Protein AF-X1ANN6-F1 (afdb_monomer)

Sequence (268 aa):
NFKVSYTSHHGEAIELAQKAADKGIELIVSIGGDGTVNEIVNGIMKSKNDPSLGIIPLGWANDFIKTVNIPFDITQACQILVQGKIKKIDIGVINSQIYFANICGVGFDAEVAQLANQIKSKHPNLRILSAFIYVFATVKKLLSPFSYHNVKIKFDGQEIHSKILFIAISNGKIYGGRFKITPEAILDDGLLEICLVEEMGRFKYLSIIPKVFKGTHASIKGINFYRAKEVVIQSSEPVLAQVSGEVIEGQKNYIITLLPKSLKLIVP

Mean predicted aligned error: 3.61 Å

Nearest PDB structures (foldseek):
  2qvl-assembly1_A  TM=8.953E-01  e=2.139E-25  unclassified
  4wrr-assembly1_D  TM=8.734E-01  e=1.650E-25  Bacillus anthracis str. Sterne
  4wer-assembly1_A-2  TM=8.769E-01  e=2.961E-25  Enterococcus faecalis V583
  2qv7-assembly1_A  TM=8.672E-01  e=7.631E-24  unclassified
  3t5p-assembly3_I  TM=8.488E-01  e=9.274E-24  Bacillus anthracis str. Sterne

InterPro domains:
  IPR000756 Diacylglycerol kinase, accessory domain [SM00045] (99-247)
  IPR001206 Diacylglycerol kinase, catalytic domain [PF00781] (2-93)
  IPR001206 Diacylglycerol kinase, catalytic domain [PS50146] (1-98)
  IPR005218 Diacylglycerol/lipid kinase [TIGR00147] (3-268)
  IPR016064 NAD kinase/diacylglycerol kinase-like domain superfamily [SSF111331] (3-268)
  IPR017438 Inorganic polyphosphate/ATP-NAD kinase, N-terminal [G3DSA:3.40.50.10330] (1-95)
  IPR045540 YegS/DAGK, C-terminal domain [PF19279] (105-266)
  IPR050187 Lipid Phosphate Formation and Regulation [PTHR12358] (1-250)

Organism: NCBI:txid412755

Radius of gyration: 18.0 Å; Cα contacts (8 Å, |Δi|>4): 609; chains: 1; bounding box: 50×41×50 Å

pLDDT: mean 94.19, std 5.03, range [71.81, 98.62]

Structure (mmCIF, N/CA/C/O backbone):
data_AF-X1ANN6-F1
#
_entry.id   AF-X1ANN6-F1
#
loop_
_atom_site.group_PDB
_atom_site.id
_atom_site.type_symbol
_atom_site.label_atom_id
_atom_site.label_alt_id
_atom_site.label_comp_id
_atom_site.label_asym_id
_atom_site.label_entity_id
_atom_site.label_seq_id
_atom_site.pdbx_PDB_ins_code
_atom_site.Cartn_x
_atom_site.Cartn_y
_atom_site.Cartn_z
_atom_site.occupancy
_atom_site.B_iso_or_equiv
_atom_site.auth_seq_id
_atom_site.auth_comp_id
_atom_site.auth_asym_id
_atom_site.auth_atom_id
_atom_site.pdbx_PDB_model_num
ATOM 1 N N . ASN A 1 1 ? -24.755 7.189 20.439 1.00 74.62 1 ASN A N 1
ATOM 2 C CA . ASN A 1 1 ? -23.955 8.433 20.462 1.00 74.62 1 ASN A CA 1
ATOM 3 C C . ASN A 1 1 ? -22.686 8.223 19.665 1.00 74.62 1 ASN A C 1
ATOM 5 O O . ASN A 1 1 ? -21.960 7.292 19.978 1.00 74.62 1 ASN A O 1
ATOM 9 N N . PHE A 1 2 ? -22.434 9.037 18.642 1.00 88.00 2 PHE A N 1
ATOM 10 C CA . PHE A 1 2 ? -21.166 9.038 17.907 1.00 88.00 2 PHE A CA 1
ATOM 11 C C . PHE A 1 2 ? -20.416 10.343 18.183 1.00 88.00 2 PHE A C 1
ATOM 13 O O . PHE A 1 2 ? -21.032 11.368 18.479 1.00 88.00 2 PHE A O 1
ATOM 20 N N . LYS A 1 3 ? -19.085 10.300 18.101 1.00 93.81 3 LYS A N 1
ATOM 21 C CA . LYS A 1 3 ? -18.227 11.483 18.181 1.00 93.81 3 LYS A CA 1
ATOM 22 C C . LYS A 1 3 ? -17.644 11.755 16.802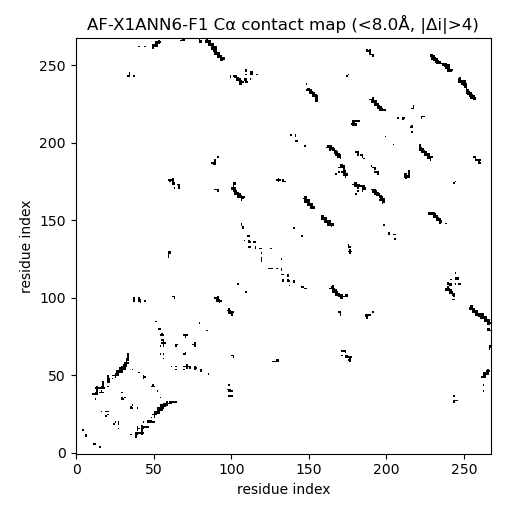 1.00 93.81 3 LYS A C 1
ATOM 24 O O . LYS A 1 3 ? -17.106 10.849 16.178 1.00 93.81 3 LYS A O 1
ATOM 29 N N . VAL A 1 4 ? -17.729 13.003 16.356 1.00 95.75 4 VAL A N 1
ATOM 30 C CA . VAL A 1 4 ? -17.134 13.450 15.091 1.00 95.75 4 VAL A CA 1
ATOM 31 C C . VAL A 1 4 ? -15.808 14.146 15.380 1.00 95.75 4 VAL A C 1
ATOM 33 O O . VAL A 1 4 ? -15.662 14.839 16.389 1.00 95.75 4 VAL A O 1
ATOM 36 N N . SER A 1 5 ? -14.813 13.935 14.526 1.00 96.56 5 SER A N 1
ATOM 37 C CA . SER A 1 5 ? -13.537 14.654 14.548 1.00 96.56 5 SER A CA 1
ATOM 38 C C . SER A 1 5 ? -13.182 15.040 13.118 1.00 96.56 5 SER A C 1
ATOM 40 O O . SER A 1 5 ? -13.364 14.240 12.205 1.00 96.56 5 SER A O 1
ATOM 42 N N . TYR A 1 6 ? -12.730 16.276 12.933 1.00 96.62 6 TYR A N 1
ATOM 43 C CA . TYR A 1 6 ? -12.353 16.823 11.634 1.00 96.62 6 TYR A CA 1
ATOM 44 C C . TYR A 1 6 ? -10.836 16.930 11.562 1.00 96.62 6 TYR A C 1
ATOM 46 O O . TYR A 1 6 ? -10.205 17.312 12.543 1.00 96.62 6 TYR A O 1
ATOM 54 N N . THR A 1 7 ? -10.273 16.611 10.402 1.00 96.62 7 THR A N 1
ATOM 55 C CA . THR A 1 7 ? -8.845 16.768 10.117 1.00 96.62 7 THR A CA 1
ATOM 56 C C . THR A 1 7 ? -8.603 18.082 9.384 1.00 96.62 7 THR A C 1
ATOM 58 O O . THR A 1 7 ? -9.326 18.425 8.448 1.00 96.62 7 THR A O 1
ATOM 61 N N . SER A 1 8 ? -7.557 18.789 9.775 1.00 93.75 8 SER A N 1
ATOM 62 C CA . SER A 1 8 ? -7.106 20.079 9.255 1.00 93.75 8 SER A CA 1
ATOM 63 C C . SER A 1 8 ? -5.815 19.972 8.441 1.00 93.75 8 SER A C 1
ATOM 65 O O . SER A 1 8 ? -5.554 20.817 7.584 1.00 93.75 8 SER A O 1
ATOM 67 N N . HIS A 1 9 ? -5.019 18.926 8.674 1.00 91.94 9 HIS A N 1
ATOM 68 C CA . HIS A 1 9 ? -3.749 18.693 7.997 1.00 91.94 9 HIS A CA 1
ATOM 69 C C . HIS A 1 9 ? -3.455 17.196 7.849 1.00 91.94 9 HIS A C 1
ATOM 71 O O . HIS A 1 9 ? -4.097 16.346 8.464 1.00 91.94 9 HIS A O 1
ATOM 77 N N . HIS A 1 10 ? -2.488 16.887 6.987 1.00 90.94 10 HIS A N 1
ATOM 78 C CA . HIS A 1 10 ? -2.000 15.529 6.769 1.00 90.94 10 HIS A CA 1
ATOM 79 C C . HIS A 1 10 ? -1.350 14.969 8.044 1.00 90.94 10 HIS A C 1
ATOM 81 O O . HIS A 1 10 ? -0.598 15.678 8.713 1.00 90.94 10 HIS A O 1
ATOM 87 N N . GLY A 1 11 ? -1.646 13.709 8.363 1.00 94.31 11 GLY A N 1
ATOM 88 C CA . GLY A 1 11 ? -1.166 12.998 9.549 1.00 94.31 11 GLY A CA 1
ATOM 89 C C . GLY A 1 11 ? -2.074 13.125 10.777 1.00 94.31 11 GLY A C 1
ATOM 90 O O . GLY A 1 11 ? -1.970 12.310 11.694 1.00 94.31 11 GLY A O 1
ATOM 91 N N . GLU A 1 12 ? -3.006 14.083 10.804 1.00 97.44 12 GLU A N 1
ATOM 92 C CA . GLU A 1 12 ? -3.879 14.293 11.965 1.00 97.44 12 GLU A CA 1
ATOM 93 C C . GLU A 1 12 ? -4.820 13.104 12.218 1.00 97.44 12 GLU A C 1
ATOM 95 O O . GLU A 1 12 ? -5.127 12.790 13.373 1.00 97.44 12 GLU A O 1
ATOM 100 N N . ALA A 1 13 ? -5.253 12.386 11.170 1.00 97.88 13 ALA A N 1
ATOM 101 C CA . ALA A 1 13 ? -6.137 11.238 11.361 1.00 97.88 13 ALA A CA 1
ATOM 102 C C . ALA A 1 13 ? -5.420 10.067 12.054 1.00 97.88 13 ALA A C 1
ATOM 104 O O . ALA A 1 13 ? -6.076 9.307 12.768 1.00 97.88 13 ALA A O 1
ATOM 105 N N . ILE A 1 14 ? -4.088 9.961 11.921 1.00 98.00 14 ILE A N 1
ATOM 106 C CA . ILE A 1 14 ? -3.265 8.984 12.655 1.00 98.00 14 ILE A CA 1
ATOM 107 C C . ILE A 1 14 ? -3.417 9.224 14.157 1.00 98.00 14 ILE A C 1
ATOM 109 O O . ILE A 1 14 ? -3.756 8.310 14.910 1.00 98.00 14 ILE A O 1
ATOM 113 N N . GLU A 1 15 ? -3.202 10.465 14.595 1.00 98.12 15 GLU A N 1
ATOM 114 C CA . GLU A 1 15 ? -3.274 10.815 16.012 1.00 98.12 15 GLU A CA 1
ATOM 115 C C . GLU A 1 15 ? -4.679 10.642 16.580 1.00 98.12 15 GLU A C 1
ATOM 117 O O . GLU A 1 15 ? -4.847 10.136 17.690 1.00 98.12 15 GLU A O 1
ATOM 122 N N . LEU A 1 16 ? -5.695 11.086 15.836 1.00 98.25 16 LEU A N 1
ATOM 123 C CA . LEU A 1 16 ? -7.088 10.990 16.262 1.00 98.25 16 LEU A CA 1
ATOM 124 C C . LEU A 1 16 ? -7.531 9.530 16.387 1.00 98.25 16 LEU A C 1
ATOM 126 O O . LEU A 1 16 ? -8.167 9.177 17.382 1.00 98.25 16 LEU A O 1
ATOM 130 N N . ALA A 1 17 ? -7.165 8.684 15.420 1.00 98.38 17 ALA A N 1
ATOM 131 C CA . ALA A 1 17 ? -7.481 7.262 15.449 1.00 98.38 17 ALA A CA 1
ATOM 132 C C . ALA A 1 17 ? -6.767 6.544 16.598 1.00 98.38 17 ALA A C 1
ATOM 134 O O . ALA A 1 17 ? -7.419 5.811 17.341 1.00 98.38 17 ALA A O 1
ATOM 135 N N . GLN A 1 18 ? -5.475 6.816 16.812 1.00 98.44 18 GLN A N 1
ATOM 136 C CA . GLN A 1 18 ? -4.731 6.253 17.940 1.00 98.44 18 GLN A CA 1
ATOM 137 C C . GLN A 1 18 ? -5.355 6.673 19.280 1.00 98.44 18 GLN A C 1
ATOM 139 O O . GLN A 1 18 ? -5.676 5.826 20.108 1.00 98.44 18 GLN A O 1
ATOM 144 N N . LYS A 1 19 ? -5.629 7.973 19.469 1.00 98.12 19 LYS A N 1
ATOM 145 C CA . LYS A 1 19 ? -6.274 8.501 20.687 1.00 98.12 19 LYS A CA 1
ATOM 146 C C . LYS A 1 19 ? -7.665 7.901 20.916 1.00 98.12 19 LYS A C 1
ATOM 148 O O . LYS A 1 19 ? -8.067 7.737 22.065 1.00 98.12 19 LYS A O 1
ATOM 153 N N . ALA A 1 20 ? -8.432 7.639 19.857 1.00 97.81 20 ALA A N 1
ATOM 154 C CA . ALA A 1 20 ? -9.738 6.994 19.962 1.00 97.81 20 ALA A CA 1
ATOM 155 C C . ALA A 1 20 ? -9.597 5.520 20.370 1.00 97.81 20 ALA A C 1
ATOM 157 O O . ALA A 1 20 ? -10.259 5.088 21.314 1.00 97.81 20 ALA A O 1
ATOM 158 N N . ALA A 1 21 ? -8.695 4.785 19.715 1.00 97.94 21 ALA A N 1
ATOM 159 C CA . ALA A 1 21 ? -8.397 3.392 20.026 1.00 97.94 21 ALA A CA 1
ATOM 160 C C . ALA A 1 21 ? -7.914 3.231 21.477 1.00 97.94 21 ALA A C 1
ATOM 162 O O . ALA A 1 21 ? -8.466 2.427 22.222 1.00 97.94 21 ALA A O 1
ATOM 163 N N . ASP A 1 22 ? -6.975 4.066 21.930 1.00 98.12 22 ASP A N 1
ATOM 164 C CA . ASP A 1 22 ? -6.435 4.040 23.299 1.00 98.12 22 ASP A CA 1
ATOM 165 C C . ASP A 1 22 ? -7.494 4.352 24.371 1.00 98.12 22 ASP A C 1
ATOM 167 O O . ASP A 1 22 ? -7.374 3.918 25.514 1.00 98.12 22 ASP A O 1
ATOM 171 N N . LYS A 1 23 ? -8.569 5.064 24.004 1.00 96.81 23 LYS A N 1
ATOM 172 C CA . LYS A 1 23 ? -9.730 5.329 24.874 1.00 96.81 23 LYS A CA 1
ATOM 173 C C . LYS A 1 23 ? -10.760 4.197 24.895 1.00 96.81 23 LYS A C 1
ATOM 175 O O . LYS A 1 23 ? -11.799 4.354 25.531 1.00 96.81 23 LYS A O 1
ATOM 180 N N . GLY A 1 24 ? -10.500 3.090 24.201 1.00 96.44 24 GLY A N 1
ATOM 181 C CA . GLY A 1 24 ? -11.405 1.943 24.134 1.00 96.44 24 GLY A CA 1
ATOM 182 C C . GLY A 1 24 ? -12.603 2.154 23.207 1.00 96.44 24 GLY A C 1
ATOM 183 O O . GLY A 1 24 ? -13.619 1.488 23.370 1.00 96.44 24 GLY A O 1
ATOM 184 N N . ILE A 1 25 ? -12.522 3.083 22.245 1.00 97.12 25 ILE A N 1
ATOM 185 C CA . ILE A 1 25 ? -13.531 3.164 21.181 1.00 97.12 25 ILE A CA 1
ATOM 186 C C . ILE A 1 25 ? -13.436 1.891 20.340 1.00 97.12 25 ILE A C 1
ATOM 188 O O . ILE A 1 25 ? -12.367 1.586 19.835 1.00 97.12 25 ILE A O 1
ATOM 192 N N . GLU A 1 26 ? -14.545 1.173 20.169 1.00 96.06 26 GLU A N 1
ATOM 193 C CA . GLU A 1 26 ? -14.569 -0.125 19.474 1.00 96.06 26 GLU A CA 1
ATOM 194 C C . GLU A 1 26 ? -14.723 -0.012 17.950 1.00 96.06 26 GLU A C 1
ATOM 196 O O . GLU A 1 26 ? -14.412 -0.957 17.224 1.00 96.06 26 GLU A O 1
ATOM 201 N N . LEU A 1 27 ? -15.202 1.134 17.453 1.00 97.75 27 LEU A N 1
ATOM 202 C CA . LEU A 1 27 ? -15.428 1.403 16.033 1.00 97.75 27 LEU A CA 1
ATOM 203 C C . LEU A 1 27 ? -14.948 2.807 15.665 1.00 97.75 27 LEU A C 1
ATOM 205 O O . LEU A 1 27 ? -15.447 3.807 16.184 1.00 97.75 27 LEU A O 1
ATOM 209 N N . ILE A 1 28 ? -14.022 2.876 14.713 1.00 98.50 28 ILE A N 1
ATOM 210 C CA . ILE A 1 28 ? -13.552 4.118 14.100 1.00 98.50 28 ILE A CA 1
ATOM 211 C C . ILE A 1 28 ? -14.034 4.131 12.651 1.00 98.50 28 ILE A C 1
ATOM 213 O O . ILE A 1 28 ? -13.752 3.209 11.891 1.00 98.50 28 ILE A O 1
ATOM 217 N N . VAL A 1 29 ? -14.769 5.170 12.257 1.00 98.25 29 VAL A N 1
ATOM 218 C CA . VAL A 1 29 ? -15.297 5.308 10.893 1.00 98.25 29 VAL A CA 1
ATOM 219 C C . VAL A 1 29 ? -14.484 6.350 10.133 1.00 98.25 29 VAL A C 1
ATOM 221 O O . VAL A 1 29 ? -14.450 7.519 10.513 1.00 98.25 29 VAL A O 1
ATOM 224 N N . SER A 1 30 ? -13.843 5.925 9.046 1.00 97.62 30 SER A N 1
ATOM 225 C CA . SER A 1 30 ? -13.199 6.810 8.080 1.00 97.62 30 SER A CA 1
ATOM 226 C C . SER A 1 30 ? -14.247 7.447 7.176 1.00 97.62 30 SER A C 1
ATOM 228 O O . SER A 1 30 ? -15.063 6.742 6.588 1.00 97.62 30 SER A O 1
ATOM 230 N N . ILE A 1 31 ? -14.213 8.770 7.041 1.00 96.56 31 ILE A N 1
ATOM 231 C CA . ILE A 1 31 ? -15.030 9.524 6.087 1.00 96.56 31 ILE A CA 1
ATOM 232 C C . ILE A 1 31 ? -14.057 10.268 5.172 1.00 96.56 31 ILE A C 1
ATOM 234 O O . ILE A 1 31 ? -13.552 11.331 5.526 1.00 96.56 31 ILE A O 1
ATOM 238 N N . GLY A 1 32 ? -13.723 9.676 4.025 1.00 93.38 32 GLY A N 1
ATOM 239 C CA . GLY A 1 32 ? -12.629 10.180 3.195 1.00 93.38 32 GLY A CA 1
ATOM 240 C C . GLY A 1 32 ? -12.225 9.249 2.057 1.00 93.38 32 GLY A C 1
ATOM 241 O O . GLY A 1 32 ? -13.007 8.414 1.604 1.00 93.38 32 GLY A O 1
ATOM 242 N N . GLY A 1 33 ? -11.002 9.435 1.559 1.00 91.62 33 GLY A N 1
ATOM 243 C CA . GLY A 1 33 ? -10.390 8.576 0.538 1.00 91.62 33 GLY A CA 1
ATOM 244 C C . GLY A 1 33 ? -9.327 7.639 1.109 1.00 91.62 33 GLY A C 1
ATOM 245 O O . GLY A 1 33 ? -9.159 7.548 2.324 1.00 91.62 33 GLY A O 1
ATOM 246 N N . ASP A 1 34 ? -8.555 6.995 0.226 1.00 89.75 34 ASP A N 1
ATOM 247 C CA . ASP A 1 34 ? -7.510 6.036 0.625 1.00 89.75 34 ASP A CA 1
ATOM 248 C C . ASP A 1 34 ? -6.472 6.625 1.589 1.00 89.75 34 ASP A C 1
ATOM 250 O O . ASP A 1 34 ? -6.042 5.923 2.494 1.00 89.75 34 ASP A O 1
ATOM 254 N N . GLY A 1 35 ? -6.103 7.904 1.442 1.00 91.75 35 GLY A N 1
ATOM 255 C CA . GLY A 1 35 ? -5.173 8.571 2.365 1.00 91.75 35 GLY A CA 1
ATOM 256 C C . GLY A 1 35 ? -5.726 8.640 3.792 1.00 91.75 35 GLY A C 1
ATOM 257 O O . GLY A 1 35 ? -5.083 8.189 4.730 1.00 91.75 35 GLY A O 1
ATOM 258 N N . THR A 1 36 ? -6.977 9.083 3.960 1.00 95.38 36 THR A N 1
ATOM 259 C CA . THR A 1 36 ? -7.646 9.111 5.274 1.00 95.38 36 THR A CA 1
ATOM 260 C C . THR A 1 36 ? -7.778 7.711 5.869 1.00 95.38 36 THR A C 1
ATOM 262 O O . THR A 1 36 ? -7.589 7.521 7.068 1.00 95.38 36 THR A O 1
ATOM 265 N N . VAL A 1 37 ? -8.096 6.713 5.039 1.00 96.19 37 VAL A N 1
ATOM 266 C CA . VAL A 1 37 ? -8.124 5.310 5.467 1.00 96.19 37 VAL A CA 1
ATOM 267 C C . VAL A 1 37 ? -6.737 4.864 5.930 1.00 96.19 37 VAL A C 1
ATOM 269 O O . VAL A 1 37 ? -6.623 4.286 7.006 1.00 96.19 37 VAL A O 1
ATOM 272 N N . ASN A 1 38 ? -5.684 5.156 5.165 1.00 95.88 38 ASN A N 1
ATOM 273 C CA . ASN A 1 38 ? -4.319 4.767 5.501 1.00 95.88 38 ASN A CA 1
ATOM 274 C C . ASN A 1 38 ? -3.823 5.420 6.799 1.00 95.88 38 ASN A C 1
ATOM 276 O O . ASN A 1 38 ? -3.237 4.730 7.636 1.00 95.88 38 ASN A O 1
ATOM 280 N N . GLU A 1 39 ? -4.111 6.705 7.004 1.00 97.62 39 GLU A N 1
ATOM 281 C CA . GLU A 1 39 ? -3.783 7.400 8.247 1.00 97.62 39 GLU A CA 1
ATOM 282 C C . GLU A 1 39 ? -4.495 6.753 9.449 1.00 97.62 39 GLU A C 1
ATOM 284 O O . GLU A 1 39 ? -3.861 6.443 10.459 1.00 97.62 39 GLU A O 1
ATOM 289 N N . ILE A 1 40 ? -5.796 6.463 9.330 1.00 98.31 40 ILE A N 1
ATOM 290 C CA . ILE A 1 40 ? -6.552 5.801 10.404 1.00 98.31 40 ILE A CA 1
ATOM 291 C C . ILE A 1 40 ? -5.998 4.402 10.689 1.00 98.31 40 ILE A C 1
ATOM 293 O O . ILE A 1 40 ? -5.836 4.047 11.855 1.00 98.31 40 ILE A O 1
ATOM 297 N N . VAL A 1 41 ? -5.657 3.625 9.655 1.00 98.06 41 VAL A N 1
ATOM 298 C CA . VAL A 1 41 ? -5.000 2.318 9.819 1.00 98.06 41 VAL A CA 1
ATOM 299 C C . VAL A 1 41 ? -3.704 2.474 10.612 1.00 98.06 41 VAL A C 1
ATOM 301 O O . VAL A 1 41 ? -3.518 1.779 11.604 1.00 98.06 41 VAL A O 1
ATOM 304 N N . ASN A 1 42 ? -2.839 3.423 10.246 1.00 98.12 42 ASN A N 1
ATOM 305 C CA . ASN A 1 42 ? -1.599 3.680 10.981 1.00 98.12 42 ASN A CA 1
ATOM 306 C C . ASN A 1 42 ? -1.850 4.082 12.443 1.00 98.12 42 ASN A C 1
ATOM 308 O O . ASN A 1 42 ? -1.079 3.690 13.317 1.00 98.12 42 ASN A O 1
ATOM 312 N N . GLY A 1 43 ? -2.913 4.839 12.727 1.00 98.19 43 GLY A N 1
ATOM 313 C CA . GLY A 1 43 ? -3.300 5.189 14.095 1.00 98.19 43 GLY A CA 1
ATOM 314 C C . GLY A 1 43 ? -3.787 3.987 14.906 1.00 98.19 43 GLY A C 1
ATOM 315 O O . GLY A 1 43 ? -3.341 3.786 16.034 1.00 98.19 43 GLY A O 1
ATOM 316 N N . ILE A 1 44 ? -4.647 3.150 14.314 1.00 98.44 44 ILE A N 1
ATOM 317 C CA . ILE A 1 44 ? -5.144 1.911 14.933 1.00 98.44 44 ILE A CA 1
ATOM 318 C C . ILE A 1 44 ? -3.983 0.965 15.243 1.00 98.44 44 ILE A C 1
ATOM 320 O O . ILE A 1 44 ? -3.860 0.502 16.372 1.00 98.44 44 ILE A O 1
ATOM 324 N N . MET A 1 45 ? -3.093 0.736 14.275 1.00 97.81 45 MET A N 1
ATOM 325 C CA . MET A 1 45 ? -1.977 -0.204 14.421 1.00 97.81 45 MET A CA 1
ATOM 326 C C . MET A 1 45 ? -0.921 0.236 15.450 1.00 97.81 45 MET A C 1
ATOM 328 O O . MET A 1 45 ? -0.100 -0.578 15.868 1.00 97.81 45 MET A O 1
ATOM 332 N N . LYS A 1 46 ? -0.927 1.507 15.875 1.00 96.75 46 LYS A N 1
ATOM 333 C CA . LYS A 1 46 ? -0.080 2.017 16.968 1.00 96.75 46 LYS A CA 1
ATOM 334 C C . LYS A 1 46 ? -0.696 1.819 18.358 1.00 96.75 46 LYS A C 1
ATOM 336 O O . LYS A 1 46 ? 0.014 1.971 19.352 1.00 96.75 46 LYS A O 1
ATOM 341 N N . SER A 1 47 ? -1.990 1.514 18.443 1.00 96.56 47 SER A N 1
ATOM 342 C CA . SER A 1 47 ? -2.675 1.243 19.708 1.00 96.56 47 SER A CA 1
ATOM 343 C C . SER A 1 47 ? -2.483 -0.212 20.146 1.00 96.56 47 SER A C 1
ATOM 345 O O . SER A 1 47 ? -2.205 -1.099 19.344 1.00 96.56 47 SER A O 1
ATOM 347 N N . LYS A 1 48 ? -2.660 -0.468 21.447 1.00 94.62 48 LYS A N 1
ATOM 348 C CA . LYS A 1 48 ? -2.761 -1.833 21.995 1.00 94.62 48 LYS A CA 1
ATOM 349 C C . LYS A 1 48 ? -4.169 -2.421 21.861 1.00 94.62 48 LYS A C 1
ATOM 351 O O . LYS A 1 48 ? -4.333 -3.623 22.046 1.00 94.62 48 LYS A O 1
ATOM 356 N N . ASN A 1 49 ? -5.162 -1.578 21.583 1.00 96.38 49 ASN A N 1
ATOM 357 C CA . ASN A 1 49 ? -6.543 -1.989 21.357 1.00 96.38 49 ASN A CA 1
ATOM 358 C C . ASN A 1 49 ? -6.779 -2.252 19.866 1.00 96.38 49 ASN A C 1
ATOM 360 O O . ASN A 1 49 ? -6.059 -1.738 19.014 1.00 96.38 49 ASN A O 1
ATOM 364 N N . ASP A 1 50 ? -7.813 -3.029 19.548 1.00 95.44 50 ASP A N 1
ATOM 365 C CA . ASP A 1 50 ? -8.100 -3.499 18.191 1.00 95.44 50 ASP A CA 1
ATOM 366 C C . ASP A 1 50 ? -9.506 -3.079 17.706 1.00 95.44 50 ASP A C 1
ATOM 368 O O . ASP A 1 50 ? -10.363 -3.938 17.438 1.00 95.44 50 ASP A O 1
ATOM 372 N N . PRO A 1 51 ? -9.779 -1.760 17.591 1.00 98.00 51 PRO A N 1
ATOM 373 C CA . PRO A 1 51 ? -11.051 -1.276 17.074 1.00 98.00 51 PRO A CA 1
ATOM 374 C C . PRO A 1 51 ? -11.307 -1.759 15.649 1.00 98.00 51 PRO A C 1
ATOM 376 O O . PRO A 1 51 ? -10.393 -1.961 14.847 1.00 98.00 51 PRO A O 1
ATOM 379 N N . SER A 1 52 ? -12.586 -1.880 15.318 1.00 98.38 52 SER A N 1
ATOM 380 C CA . SER A 1 52 ? -13.019 -2.079 13.943 1.00 98.38 52 SER A CA 1
ATOM 381 C C . SER A 1 52 ? -12.916 -0.778 13.156 1.00 98.38 52 SER A C 1
ATOM 383 O O . SER A 1 52 ? -13.224 0.301 13.662 1.00 98.38 52 SER A O 1
ATOM 385 N N . LEU A 1 53 ? -12.515 -0.891 11.895 1.00 98.62 53 LEU A N 1
ATOM 386 C CA . LEU A 1 53 ? -12.537 0.186 10.921 1.00 98.62 53 LEU A CA 1
ATOM 387 C C . LEU A 1 53 ? -13.820 0.104 10.089 1.00 98.62 53 LEU A C 1
ATOM 389 O O . LEU A 1 53 ? -14.098 -0.915 9.463 1.00 98.62 53 LEU A O 1
ATOM 393 N N . GLY A 1 54 ? -14.579 1.192 10.054 1.00 98.19 54 GLY A N 1
ATOM 394 C CA . GLY A 1 54 ? -15.645 1.431 9.084 1.00 98.19 54 GLY A CA 1
ATOM 395 C C . GLY A 1 54 ? -15.209 2.447 8.029 1.00 98.19 54 GLY A C 1
ATOM 396 O O . GLY A 1 54 ? -14.340 3.274 8.300 1.00 98.19 54 GLY A O 1
ATOM 397 N N . ILE A 1 55 ? -15.797 2.418 6.831 1.00 98.00 55 ILE A N 1
ATOM 398 C CA . ILE A 1 55 ? -15.430 3.342 5.746 1.00 98.00 55 ILE A CA 1
ATOM 399 C C . ILE A 1 55 ? -16.687 3.911 5.084 1.00 98.00 55 ILE A C 1
ATOM 401 O O . ILE A 1 55 ? -17.554 3.166 4.638 1.00 98.00 55 ILE A O 1
ATOM 405 N N . ILE A 1 56 ? -16.735 5.238 4.970 1.00 96.94 56 ILE A N 1
ATOM 406 C CA . ILE A 1 56 ? -17.652 5.997 4.119 1.00 96.94 56 ILE A CA 1
ATOM 407 C C . ILE A 1 56 ? -16.804 6.654 3.017 1.00 96.94 56 ILE A C 1
ATOM 409 O O . ILE A 1 56 ? -16.008 7.557 3.306 1.00 96.94 56 ILE A O 1
ATOM 413 N N . PRO A 1 57 ? -16.924 6.198 1.760 1.00 93.88 57 PRO A N 1
ATOM 414 C CA . PRO A 1 57 ? -16.041 6.630 0.686 1.00 93.88 57 PRO A CA 1
ATOM 415 C C . PRO A 1 57 ? -16.412 8.019 0.160 1.00 93.88 57 PRO A C 1
ATOM 417 O O . PRO A 1 57 ? -17.417 8.186 -0.522 1.00 93.88 57 PRO A O 1
ATOM 420 N N . LEU A 1 58 ? -15.553 9.007 0.415 1.00 90.31 58 LEU A N 1
ATOM 421 C CA . LEU A 1 58 ? -15.637 10.357 -0.169 1.00 90.31 58 LEU A CA 1
ATOM 422 C C . LEU A 1 58 ? -14.417 10.721 -1.032 1.00 90.31 58 LEU A C 1
ATOM 424 O O . LEU A 1 58 ? -14.318 11.836 -1.545 1.00 90.31 58 LEU A O 1
ATOM 428 N N . GLY A 1 59 ? -13.458 9.805 -1.180 1.00 83.81 59 GLY A N 1
ATOM 429 C CA . GLY A 1 59 ? -12.307 10.001 -2.054 1.00 83.81 59 GLY A CA 1
ATOM 430 C C . GLY A 1 59 ? -12.622 9.786 -3.534 1.00 83.81 59 GLY A C 1
ATOM 431 O O . GLY A 1 59 ? -13.705 9.353 -3.918 1.00 83.81 59 GLY A O 1
ATOM 432 N N . TRP A 1 60 ? -11.628 10.064 -4.375 1.00 79.31 60 TRP A N 1
ATOM 433 C CA . TRP A 1 60 ? -11.746 9.979 -5.835 1.00 79.31 60 TRP A CA 1
ATOM 434 C C . TRP A 1 60 ? -11.148 8.687 -6.415 1.00 79.31 60 TRP A C 1
ATOM 436 O O . TRP A 1 60 ? -11.722 8.094 -7.326 1.00 79.31 60 TRP A O 1
ATOM 446 N N . ALA A 1 61 ? -9.989 8.246 -5.907 1.00 79.94 61 ALA A N 1
ATOM 447 C CA . ALA A 1 61 ? -9.326 7.024 -6.374 1.00 79.94 61 ALA A CA 1
ATOM 448 C C . ALA A 1 61 ? -9.957 5.787 -5.724 1.00 79.94 61 ALA A C 1
ATOM 450 O O . ALA A 1 61 ? -10.496 4.948 -6.443 1.00 79.94 61 ALA A O 1
ATOM 451 N N . ASN A 1 62 ? -9.995 5.737 -4.390 1.00 86.12 62 ASN A N 1
ATOM 452 C CA . ASN A 1 62 ? -10.676 4.717 -3.588 1.00 86.12 62 ASN A CA 1
ATOM 453 C C . ASN A 1 62 ? -10.222 3.287 -3.928 1.00 86.12 62 ASN A C 1
ATOM 455 O O . ASN A 1 62 ? -11.036 2.379 -4.086 1.00 86.12 62 ASN A O 1
ATOM 459 N N . ASP A 1 63 ? -8.919 3.102 -4.093 1.00 89.25 63 ASP A N 1
ATOM 460 C CA . ASP A 1 63 ? -8.287 1.855 -4.516 1.00 89.25 63 ASP A CA 1
ATOM 461 C C . ASP A 1 63 ? -8.459 0.724 -3.495 1.00 89.25 63 ASP A C 1
ATOM 463 O O . ASP A 1 63 ? -8.845 -0.396 -3.853 1.00 89.25 63 ASP A O 1
ATOM 467 N N . PHE A 1 64 ? -8.247 1.020 -2.210 1.00 92.19 64 PHE A N 1
ATOM 468 C CA . PHE A 1 64 ? -8.471 0.045 -1.146 1.00 92.19 64 PHE A CA 1
ATOM 469 C C . PHE A 1 64 ? -9.963 -0.262 -0.999 1.00 92.19 64 PHE A C 1
ATOM 471 O O . PHE A 1 64 ? -10.362 -1.419 -0.921 1.00 92.19 64 PHE A O 1
ATOM 478 N N . ILE A 1 65 ? -10.797 0.776 -1.063 1.00 91.88 65 ILE A N 1
ATOM 479 C CA . ILE A 1 65 ? -12.262 0.696 -0.952 1.00 91.88 65 ILE A CA 1
ATOM 480 C C . ILE A 1 65 ? -12.850 -0.199 -2.055 1.00 91.88 65 ILE A C 1
ATOM 482 O O . ILE A 1 65 ? -13.694 -1.050 -1.778 1.00 91.88 65 ILE A O 1
ATOM 486 N N . LYS A 1 66 ? -12.349 -0.073 -3.294 1.00 90.62 66 LYS A N 1
ATOM 487 C CA . LYS A 1 66 ? -12.680 -0.982 -4.405 1.00 90.62 66 LYS A CA 1
ATOM 488 C C . LYS A 1 66 ? -12.259 -2.415 -4.109 1.00 90.62 66 LYS A C 1
ATOM 490 O O . LYS A 1 66 ? -13.001 -3.335 -4.424 1.00 90.62 66 LYS A O 1
ATOM 495 N N . THR A 1 67 ? -11.082 -2.604 -3.514 1.00 90.38 67 THR A N 1
ATOM 496 C CA . THR A 1 67 ? -10.566 -3.936 -3.163 1.00 90.38 67 THR A CA 1
ATOM 497 C C . THR A 1 67 ? -11.455 -4.629 -2.123 1.00 90.38 67 THR A C 1
ATOM 499 O O . THR A 1 67 ? -11.680 -5.833 -2.224 1.00 90.38 67 THR A O 1
ATOM 502 N N . VAL A 1 68 ? -12.015 -3.877 -1.170 1.00 92.62 68 VAL A N 1
ATOM 503 C CA . VAL A 1 68 ? -12.916 -4.402 -0.124 1.00 92.62 68 VAL A CA 1
ATOM 504 C C . VAL A 1 68 ? -14.405 -4.360 -0.504 1.00 92.62 68 VAL A C 1
ATOM 506 O O . VAL A 1 68 ? -15.254 -4.701 0.314 1.00 92.62 68 VAL A O 1
ATOM 509 N N . ASN A 1 69 ? -14.728 -3.985 -1.748 1.00 92.38 69 ASN A N 1
ATOM 510 C CA . ASN A 1 69 ? -16.084 -3.923 -2.314 1.00 92.38 69 ASN A CA 1
ATOM 511 C C . ASN A 1 69 ? -17.072 -3.015 -1.559 1.00 92.38 69 ASN A C 1
ATOM 513 O O . ASN A 1 69 ? -18.276 -3.264 -1.576 1.00 92.38 69 ASN A O 1
ATOM 517 N N . ILE A 1 70 ? -16.592 -1.947 -0.920 1.00 94.56 70 ILE A N 1
ATOM 518 C CA . ILE A 1 70 ? -17.486 -0.970 -0.286 1.00 94.56 70 ILE A CA 1
ATOM 519 C C . ILE A 1 70 ? -18.095 -0.066 -1.379 1.00 94.56 70 ILE A C 1
ATOM 521 O O . ILE A 1 70 ? -17.351 0.490 -2.195 1.00 94.56 70 ILE A O 1
ATOM 525 N N . PRO A 1 71 ? -19.432 0.083 -1.433 1.00 93.56 71 PRO A N 1
ATOM 526 C CA . PRO A 1 71 ? -20.119 0.884 -2.440 1.00 93.56 71 PRO A CA 1
ATOM 527 C C . PRO A 1 71 ? -19.837 2.377 -2.256 1.00 93.56 71 PRO A C 1
ATOM 529 O O . PRO A 1 71 ? -19.726 2.865 -1.136 1.00 93.56 71 PRO A O 1
ATOM 532 N N . PHE A 1 72 ? -19.778 3.118 -3.366 1.00 91.31 72 PHE A N 1
ATOM 533 C CA . PHE A 1 72 ? -19.567 4.574 -3.349 1.00 91.31 72 PHE A CA 1
ATOM 534 C C . PHE A 1 72 ? -20.788 5.373 -2.894 1.00 91.31 72 PHE A C 1
ATOM 536 O O . PHE A 1 72 ? -20.655 6.540 -2.533 1.00 91.31 72 PHE A O 1
ATOM 543 N N . ASP A 1 73 ? -21.973 4.767 -2.934 1.00 94.69 73 ASP A N 1
ATOM 544 C CA . ASP A 1 73 ? -23.175 5.397 -2.412 1.00 94.69 73 ASP A CA 1
ATOM 545 C C . ASP A 1 73 ? -23.096 5.480 -0.883 1.00 94.69 73 ASP A C 1
ATOM 547 O O . ASP A 1 73 ? -22.965 4.468 -0.192 1.00 94.69 73 ASP A O 1
ATOM 551 N N . ILE A 1 74 ? -23.180 6.704 -0.359 1.00 94.88 74 ILE A N 1
ATOM 552 C CA . ILE A 1 74 ? -23.031 6.986 1.073 1.00 94.88 74 ILE A CA 1
ATOM 553 C C . ILE A 1 74 ? -24.097 6.245 1.885 1.00 94.88 74 ILE A C 1
ATOM 555 O O . ILE A 1 74 ? -23.801 5.737 2.964 1.00 94.88 74 ILE A O 1
ATOM 559 N N . THR A 1 75 ? -25.325 6.149 1.371 1.00 96.56 75 THR A N 1
ATOM 560 C CA . THR A 1 75 ? -26.420 5.471 2.074 1.00 96.56 75 THR A CA 1
ATOM 561 C C . THR A 1 75 ? -26.131 3.979 2.198 1.00 96.56 75 THR A C 1
ATOM 563 O O . THR A 1 75 ? -26.262 3.422 3.287 1.00 96.56 75 THR A O 1
ATOM 566 N N . GLN A 1 76 ? -25.667 3.342 1.122 1.00 97.00 76 GLN A N 1
ATOM 567 C CA . GLN A 1 76 ? -25.263 1.934 1.139 1.00 97.00 76 GLN A CA 1
ATOM 568 C C . GLN A 1 76 ? -24.044 1.692 2.042 1.00 97.00 76 GLN A C 1
ATOM 570 O O . GLN A 1 76 ? -24.027 0.722 2.799 1.00 97.00 76 GLN A O 1
ATOM 575 N N . ALA A 1 77 ? -23.051 2.588 2.035 1.00 96.38 77 ALA A N 1
ATOM 576 C CA . ALA A 1 77 ? -21.912 2.504 2.952 1.00 96.38 77 ALA A CA 1
ATOM 577 C C . ALA A 1 77 ? -22.361 2.590 4.424 1.00 96.38 77 ALA A C 1
ATOM 579 O O . ALA A 1 77 ? -21.936 1.789 5.255 1.00 96.38 77 ALA A O 1
ATOM 580 N N . CYS A 1 78 ? -23.292 3.493 4.747 1.00 96.38 78 CYS A N 1
ATOM 581 C CA . CYS A 1 78 ? -23.899 3.575 6.078 1.00 96.38 78 CYS A CA 1
ATOM 582 C C . CYS A 1 78 ? -24.683 2.306 6.449 1.00 96.38 78 CYS A C 1
ATOM 584 O O . CYS A 1 78 ? -24.616 1.865 7.595 1.00 96.38 78 CYS A O 1
ATOM 586 N N . GLN A 1 79 ? -25.395 1.686 5.503 1.00 97.06 79 GLN A N 1
ATOM 587 C CA . GLN A 1 79 ? -26.099 0.421 5.748 1.00 97.06 79 GLN A CA 1
ATOM 588 C C . GLN A 1 79 ? -25.133 -0.710 6.119 1.00 97.06 79 GLN A C 1
ATOM 590 O O . GLN A 1 79 ? -25.417 -1.461 7.048 1.00 97.06 79 GLN A O 1
ATOM 595 N N . ILE A 1 80 ? -23.971 -0.791 5.465 1.00 96.88 80 ILE A N 1
ATOM 596 C CA . ILE A 1 80 ? -22.913 -1.755 5.808 1.00 96.88 80 ILE A CA 1
ATOM 597 C C . ILE A 1 80 ? -22.406 -1.534 7.240 1.00 96.88 80 ILE A C 1
ATOM 599 O O . ILE A 1 80 ? -22.249 -2.492 7.997 1.00 96.88 80 ILE A O 1
ATOM 603 N N . LEU A 1 81 ? -22.217 -0.275 7.652 1.00 96.69 81 LEU A N 1
ATOM 604 C CA . LEU A 1 81 ? -21.830 0.054 9.031 1.00 96.69 81 LEU A CA 1
ATOM 605 C C . LEU A 1 81 ? -22.868 -0.413 10.057 1.00 96.69 81 LEU A C 1
ATOM 607 O O . LEU A 1 81 ? -22.491 -0.930 11.105 1.00 96.69 81 LEU A O 1
ATOM 611 N N . VAL A 1 82 ? -24.159 -0.263 9.748 1.00 95.94 82 VAL A N 1
ATOM 612 C CA . VAL A 1 82 ? -25.257 -0.721 10.615 1.00 95.94 82 VAL A CA 1
ATOM 613 C C . VAL A 1 82 ? -25.335 -2.247 10.670 1.00 95.94 82 VAL A C 1
ATOM 615 O O . VAL A 1 82 ? -25.599 -2.801 11.734 1.00 95.94 82 VAL A O 1
ATOM 618 N N . GLN A 1 83 ? -25.089 -2.934 9.551 1.00 96.19 83 GLN A N 1
ATOM 619 C CA . GLN A 1 83 ? -25.037 -4.400 9.512 1.00 96.19 83 GLN A CA 1
ATOM 620 C C . GLN A 1 83 ? -23.878 -4.955 10.350 1.00 96.19 83 GLN A C 1
ATOM 622 O O . GLN A 1 83 ? -24.001 -6.035 10.923 1.00 96.19 83 GLN A O 1
ATOM 627 N N . GLY A 1 84 ? -22.760 -4.224 10.433 1.00 95.25 84 GLY A N 1
ATOM 628 C CA . GLY A 1 84 ? -21.685 -4.499 11.387 1.00 95.25 84 GLY A CA 1
ATOM 629 C C . GLY A 1 84 ? -20.922 -5.801 11.132 1.00 95.25 84 GLY A C 1
ATOM 630 O O . GLY A 1 84 ? -20.291 -6.335 12.044 1.00 95.25 84 GLY A O 1
ATOM 631 N N . LYS A 1 85 ? -20.964 -6.339 9.909 1.00 97.62 85 LYS A N 1
ATOM 632 C CA . LYS A 1 85 ? -20.233 -7.557 9.552 1.00 97.62 85 LYS A CA 1
ATOM 633 C C . LYS A 1 85 ? -18.734 -7.275 9.521 1.00 97.62 85 LYS A C 1
ATOM 635 O O . LYS A 1 85 ? -18.253 -6.489 8.710 1.00 97.62 85 LYS A O 1
ATOM 640 N N . ILE A 1 86 ? -17.992 -7.947 10.395 1.00 97.75 86 ILE A N 1
ATOM 641 C CA . ILE A 1 86 ? -16.548 -7.757 10.545 1.00 97.75 86 ILE A CA 1
ATOM 642 C C . ILE A 1 86 ? -15.790 -8.868 9.821 1.00 97.75 86 ILE A C 1
ATOM 644 O O . ILE A 1 86 ? -16.036 -10.056 10.037 1.00 97.75 86 ILE A O 1
ATOM 648 N N . LYS A 1 87 ? -14.796 -8.474 9.024 1.00 97.31 87 LYS A N 1
ATOM 649 C CA . LYS A 1 87 ? -13.745 -9.348 8.501 1.00 97.31 87 LYS A CA 1
ATOM 650 C C . LYS A 1 87 ? -12.396 -8.885 9.047 1.00 97.31 87 LYS A C 1
ATOM 652 O O . LYS A 1 87 ? -12.129 -7.690 9.104 1.00 97.31 87 LYS A O 1
ATOM 657 N N . LYS A 1 88 ? -11.536 -9.823 9.445 1.00 97.88 88 LYS A N 1
ATOM 658 C CA . LYS A 1 88 ? -10.138 -9.504 9.756 1.00 97.88 88 LYS A CA 1
ATOM 659 C C . LYS A 1 88 ? -9.314 -9.556 8.477 1.00 97.88 88 LYS A C 1
ATOM 661 O O . LYS A 1 88 ? -9.418 -10.538 7.746 1.00 97.88 88 LYS A O 1
ATOM 666 N N . ILE A 1 89 ? -8.520 -8.523 8.237 1.00 97.75 89 ILE A N 1
ATOM 667 C CA . ILE A 1 89 ? -7.600 -8.440 7.104 1.00 97.75 89 ILE A CA 1
ATOM 668 C C . ILE A 1 89 ? -6.166 -8.289 7.592 1.00 97.75 89 ILE A C 1
ATOM 670 O O . ILE A 1 89 ? -5.914 -7.850 8.720 1.00 97.75 89 ILE A O 1
ATOM 674 N N . ASP A 1 90 ? -5.244 -8.667 6.727 1.00 98.00 90 ASP A N 1
ATOM 675 C CA . ASP A 1 90 ? -3.819 -8.534 6.943 1.00 98.00 90 ASP A CA 1
ATOM 676 C C . ASP A 1 90 ? -3.372 -7.082 6.715 1.00 98.00 90 ASP A C 1
ATOM 678 O O . ASP A 1 90 ? -3.996 -6.323 5.965 1.00 98.00 90 ASP A O 1
ATOM 682 N N . ILE A 1 91 ? -2.285 -6.679 7.370 1.00 97.81 91 ILE A N 1
ATOM 683 C CA . ILE A 1 91 ? -1.692 -5.347 7.214 1.00 97.81 91 ILE A CA 1
ATOM 684 C C . ILE A 1 91 ? -0.208 -5.489 6.925 1.00 97.81 91 ILE A C 1
ATOM 686 O O . ILE A 1 91 ? 0.523 -6.128 7.677 1.00 97.81 91 ILE A O 1
ATOM 690 N N . GLY A 1 92 ? 0.243 -4.871 5.840 1.00 97.62 92 GLY A N 1
ATOM 691 C CA . GLY A 1 92 ? 1.661 -4.765 5.547 1.00 97.62 92 GLY A CA 1
ATOM 692 C C . GLY A 1 92 ? 2.322 -3.709 6.425 1.00 97.62 92 GLY A C 1
ATOM 693 O O . GLY A 1 92 ? 1.705 -2.698 6.770 1.00 97.62 92 GLY A O 1
ATOM 694 N N . VAL A 1 93 ? 3.585 -3.924 6.775 1.00 97.69 93 VAL A N 1
ATOM 695 C CA . VAL A 1 93 ? 4.389 -2.963 7.527 1.00 97.69 93 VAL A CA 1
ATOM 696 C C . VAL A 1 93 ? 5.768 -2.817 6.902 1.00 97.69 93 VAL A C 1
ATOM 698 O O . VAL A 1 93 ? 6.415 -3.799 6.554 1.00 97.69 93 VAL A O 1
ATOM 701 N N . ILE A 1 94 ? 6.213 -1.573 6.758 1.00 97.94 94 ILE A N 1
ATOM 702 C CA . ILE A 1 94 ? 7.531 -1.207 6.246 1.00 97.94 94 ILE A CA 1
ATOM 703 C C . ILE A 1 94 ? 8.389 -0.773 7.429 1.00 97.94 94 ILE A C 1
ATOM 705 O O . ILE A 1 94 ? 7.993 0.110 8.198 1.00 97.94 94 ILE A O 1
ATOM 709 N N . ASN A 1 95 ? 9.564 -1.387 7.563 1.00 96.81 95 ASN A N 1
ATOM 710 C CA . ASN A 1 95 ? 10.577 -1.089 8.578 1.00 96.81 95 ASN A CA 1
ATOM 711 C C . ASN A 1 95 ? 9.995 -1.004 10.003 1.00 96.81 95 ASN A C 1
ATOM 713 O O . ASN A 1 95 ? 10.442 -0.197 10.815 1.00 96.81 95 ASN A O 1
ATOM 717 N N . SER A 1 96 ? 8.968 -1.815 10.286 1.00 95.38 96 SER A N 1
ATOM 718 C CA . SER A 1 96 ? 8.239 -1.862 11.563 1.00 95.38 96 SER A CA 1
ATOM 719 C C . SER A 1 96 ? 7.603 -0.534 12.008 1.00 95.38 96 SER A C 1
ATOM 721 O O . SER A 1 96 ? 7.335 -0.356 13.195 1.00 95.38 96 SER A O 1
ATOM 723 N N . GLN A 1 97 ? 7.381 0.413 11.090 1.00 94.12 97 GLN A N 1
ATOM 724 C CA . GLN A 1 97 ? 6.937 1.774 11.430 1.00 94.12 97 GLN A CA 1
ATOM 725 C C . GLN A 1 97 ? 5.749 2.268 10.605 1.00 94.12 97 GLN A C 1
ATOM 727 O O . GLN A 1 97 ? 4.892 2.968 11.146 1.00 94.12 97 GLN A O 1
ATOM 732 N N . ILE A 1 98 ? 5.704 1.937 9.312 1.00 96.75 98 ILE A N 1
ATOM 733 C CA . ILE A 1 98 ? 4.696 2.458 8.380 1.00 96.75 98 ILE A CA 1
ATOM 734 C C . ILE A 1 98 ? 3.785 1.318 7.952 1.00 96.75 98 ILE A C 1
ATOM 736 O O . ILE A 1 98 ? 4.245 0.354 7.342 1.00 96.75 98 ILE A O 1
ATOM 740 N N . TYR A 1 99 ? 2.496 1.438 8.249 1.00 97.50 99 TYR A N 1
ATOM 741 C CA . TYR A 1 99 ? 1.494 0.423 7.949 1.00 97.50 99 TYR A CA 1
ATOM 742 C C . TYR A 1 99 ? 0.769 0.713 6.631 1.00 97.50 99 TYR A C 1
ATOM 744 O O . TYR A 1 99 ? 0.502 1.866 6.275 1.00 97.50 99 TYR A O 1
ATOM 752 N N . PHE A 1 100 ? 0.388 -0.340 5.911 1.00 96.50 100 PHE A N 1
ATOM 753 C CA . PHE A 1 100 ? -0.422 -0.232 4.704 1.00 96.50 100 PHE A CA 1
ATOM 754 C C . PHE A 1 100 ? -1.431 -1.373 4.584 1.00 96.50 100 PHE A C 1
ATOM 756 O O . PHE A 1 100 ? -1.109 -2.543 4.763 1.00 96.50 100 PHE A O 1
ATOM 763 N N . ALA A 1 101 ? -2.669 -1.024 4.234 1.00 94.00 101 ALA A N 1
ATOM 764 C CA . ALA A 1 101 ? -3.738 -1.996 4.007 1.00 94.00 101 ALA A CA 1
ATOM 765 C C . ALA A 1 101 ? -3.851 -2.440 2.539 1.00 94.00 101 ALA A C 1
ATOM 767 O O . ALA A 1 101 ? -4.468 -3.460 2.252 1.00 94.00 101 ALA A O 1
ATOM 768 N N . ASN A 1 102 ? -3.284 -1.667 1.604 1.00 94.06 102 ASN A N 1
ATOM 769 C CA . ASN A 1 102 ? -3.428 -1.910 0.171 1.00 94.06 102 ASN A CA 1
ATOM 770 C C . ASN A 1 102 ? -2.087 -2.257 -0.483 1.00 94.06 102 ASN A C 1
ATOM 772 O O . ASN A 1 102 ? -1.775 -3.435 -0.629 1.00 94.06 102 ASN A O 1
ATOM 776 N N . ILE A 1 103 ? -1.289 -1.252 -0.866 1.00 93.75 103 ILE A N 1
ATOM 777 C CA . ILE A 1 103 ? -0.059 -1.442 -1.648 1.00 93.75 103 ILE A CA 1
ATOM 778 C C . ILE A 1 103 ? 1.040 -0.497 -1.154 1.00 93.75 103 ILE A C 1
ATOM 780 O O . ILE A 1 103 ? 0.780 0.680 -0.889 1.00 93.75 103 ILE A O 1
ATOM 784 N N . CYS A 1 104 ? 2.258 -1.030 -1.091 1.00 95.62 104 CYS A N 1
ATOM 785 C CA . CYS A 1 104 ? 3.518 -0.305 -1.036 1.00 95.62 104 CYS A CA 1
ATOM 786 C C . CYS A 1 104 ? 4.247 -0.449 -2.383 1.00 95.62 104 CYS A C 1
ATOM 788 O O . CYS A 1 104 ? 4.410 -1.561 -2.885 1.00 95.62 104 CYS A O 1
ATOM 790 N N . GLY A 1 105 ? 4.723 0.653 -2.957 1.00 96.50 105 GLY A N 1
ATOM 791 C CA . 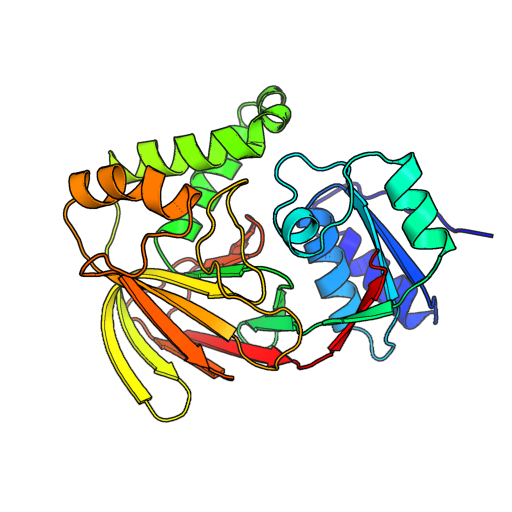GLY A 1 105 ? 5.571 0.647 -4.154 1.00 96.50 105 GLY A CA 1
ATOM 792 C C . GLY A 1 105 ? 6.975 1.156 -3.843 1.00 96.50 105 GLY A C 1
ATOM 793 O O . GLY A 1 105 ? 7.103 2.160 -3.152 1.00 96.50 105 GLY A O 1
ATOM 794 N N . VAL A 1 106 ? 8.019 0.508 -4.366 1.00 97.56 106 VAL A N 1
ATOM 795 C CA . VAL A 1 106 ? 9.422 0.958 -4.261 1.00 97.56 106 VAL A CA 1
ATOM 796 C C . VAL A 1 106 ? 9.995 1.166 -5.665 1.00 97.56 106 VAL A C 1
ATOM 798 O O . VAL A 1 106 ? 9.963 0.248 -6.487 1.00 97.56 106 VAL A O 1
ATOM 801 N N . GLY A 1 107 ? 10.512 2.363 -5.952 1.00 96.38 107 GLY A N 1
ATOM 802 C CA . GLY A 1 107 ? 11.042 2.766 -7.262 1.00 96.38 107 GLY A CA 1
ATOM 803 C C . GLY A 1 107 ? 10.105 3.697 -8.034 1.00 96.38 107 GLY A C 1
ATOM 804 O O . GLY A 1 107 ? 9.474 4.583 -7.458 1.00 96.38 107 GLY A O 1
ATOM 805 N N . PHE A 1 108 ? 9.998 3.490 -9.348 1.00 95.38 108 PHE A N 1
ATOM 806 C CA . PHE A 1 108 ? 9.279 4.365 -10.284 1.00 95.38 108 PHE A CA 1
ATOM 807 C C . PHE A 1 108 ? 7.855 4.762 -9.862 1.00 95.38 108 PHE A C 1
ATOM 809 O O . PHE A 1 108 ? 7.438 5.891 -10.111 1.00 95.38 108 PHE A O 1
ATOM 816 N N . ASP A 1 109 ? 7.098 3.868 -9.222 1.00 92.06 109 ASP A N 1
ATOM 817 C CA . ASP A 1 109 ? 5.753 4.182 -8.721 1.00 92.06 109 ASP A CA 1
ATOM 818 C C . ASP A 1 109 ? 5.767 5.335 -7.697 1.00 92.06 109 ASP A C 1
ATOM 820 O O . ASP A 1 109 ? 4.963 6.264 -7.771 1.00 92.06 109 ASP A O 1
ATOM 824 N N . ALA A 1 110 ? 6.757 5.367 -6.805 1.00 94.75 110 ALA A N 1
ATOM 825 C CA . ALA A 1 110 ? 6.915 6.468 -5.862 1.00 94.75 110 ALA A CA 1
ATOM 826 C C . ALA A 1 110 ? 7.233 7.798 -6.567 1.00 94.75 110 ALA A C 1
ATOM 828 O O . ALA A 1 110 ? 6.715 8.848 -6.181 1.00 94.75 110 ALA A O 1
ATOM 829 N N . GLU A 1 111 ? 8.009 7.763 -7.656 1.00 94.25 111 GLU A N 1
ATOM 830 C CA . GLU A 1 111 ? 8.252 8.945 -8.495 1.00 94.25 111 GLU A CA 1
ATOM 831 C C . GLU A 1 111 ? 6.967 9.425 -9.196 1.00 94.25 111 GLU A C 1
ATOM 833 O O . GLU A 1 111 ? 6.729 10.632 -9.324 1.00 94.25 111 GLU A O 1
ATOM 838 N N . VAL A 1 112 ? 6.103 8.497 -9.623 1.00 93.69 112 VAL A N 1
ATOM 839 C CA . VAL A 1 112 ? 4.776 8.814 -10.176 1.00 93.69 112 VAL A CA 1
ATOM 840 C C . VAL A 1 112 ? 3.880 9.445 -9.113 1.00 93.69 112 VAL A C 1
ATOM 842 O O . VAL A 1 112 ? 3.249 10.467 -9.392 1.00 93.69 112 VAL A O 1
ATOM 845 N N . ALA A 1 113 ? 3.839 8.887 -7.901 1.00 92.69 113 ALA A N 1
ATOM 846 C CA . ALA A 1 113 ? 3.082 9.445 -6.783 1.00 92.69 113 ALA A CA 1
ATOM 847 C C . ALA A 1 113 ? 3.554 10.864 -6.433 1.00 92.69 113 ALA A C 1
ATOM 849 O O . ALA A 1 113 ? 2.732 11.773 -6.288 1.00 92.69 113 ALA A O 1
ATOM 850 N N . GLN A 1 114 ? 4.871 11.088 -6.411 1.00 93.50 114 GLN A N 1
ATOM 851 C CA . GLN A 1 114 ? 5.460 12.408 -6.201 1.00 93.50 114 GLN A CA 1
ATOM 852 C C . GLN A 1 114 ? 4.988 13.412 -7.263 1.00 93.50 114 GLN A C 1
ATOM 854 O O . GLN A 1 114 ? 4.497 14.493 -6.923 1.00 93.50 114 GLN A O 1
ATOM 859 N N . LEU A 1 115 ? 5.065 13.047 -8.546 1.00 93.06 115 LEU A N 1
ATOM 860 C CA . LEU A 1 115 ? 4.605 13.896 -9.647 1.00 93.06 115 LEU A CA 1
ATOM 861 C C . LEU A 1 115 ? 3.091 14.157 -9.581 1.00 93.06 115 LEU A C 1
ATOM 863 O O . LEU A 1 115 ? 2.646 15.292 -9.767 1.00 93.06 115 LEU A O 1
ATOM 867 N N . ALA A 1 116 ? 2.290 13.131 -9.287 1.00 90.94 116 ALA A N 1
ATOM 868 C CA . ALA A 1 116 ? 0.845 13.259 -9.138 1.00 90.94 116 ALA A CA 1
ATOM 869 C C . ALA A 1 116 ? 0.481 14.234 -8.006 1.00 90.94 116 ALA A C 1
ATOM 871 O O . ALA A 1 116 ? -0.393 15.086 -8.179 1.00 90.94 116 ALA A O 1
ATOM 872 N N . ASN A 1 117 ? 1.176 14.165 -6.870 1.00 90.12 117 ASN A N 1
ATOM 873 C CA . ASN A 1 117 ? 0.947 15.059 -5.734 1.00 90.12 117 ASN A CA 1
ATOM 874 C C . ASN A 1 117 ? 1.364 16.502 -6.039 1.00 90.12 117 ASN A C 1
ATOM 876 O O . ASN A 1 117 ? 0.629 17.432 -5.704 1.00 90.12 117 ASN A O 1
ATOM 880 N N . GLN A 1 118 ? 2.469 16.703 -6.762 1.00 91.62 118 GLN A N 1
ATOM 881 C CA . GLN A 1 118 ? 2.861 18.028 -7.253 1.00 91.62 118 GLN A CA 1
ATOM 882 C C . GLN A 1 118 ? 1.791 18.638 -8.172 1.00 91.62 118 GLN A C 1
ATOM 884 O O . GLN A 1 118 ? 1.455 19.814 -8.026 1.00 91.62 118 GLN A O 1
ATOM 889 N N . ILE A 1 119 ? 1.215 17.847 -9.087 1.00 89.75 119 ILE A N 1
ATOM 890 C CA . ILE A 1 119 ? 0.127 18.298 -9.972 1.00 89.75 119 ILE A CA 1
ATOM 891 C C . ILE A 1 119 ? -1.114 18.680 -9.154 1.00 89.75 119 ILE A C 1
ATOM 893 O O . ILE A 1 119 ? -1.658 19.765 -9.349 1.00 89.75 119 ILE A O 1
ATOM 897 N N . LYS A 1 120 ? -1.539 17.828 -8.209 1.00 86.19 120 LYS A N 1
ATOM 898 C CA . LYS A 1 120 ? -2.706 18.086 -7.338 1.00 86.19 120 LYS A CA 1
ATOM 899 C C . LYS A 1 120 ? -2.522 19.315 -6.444 1.00 86.19 120 LYS A C 1
ATOM 901 O O . LYS A 1 120 ? -3.507 19.974 -6.117 1.00 86.19 120 LYS A O 1
ATOM 906 N N . SER A 1 121 ? -1.291 19.591 -6.015 1.00 87.00 121 SER A N 1
ATOM 907 C CA . SER A 1 121 ? -0.960 20.768 -5.208 1.00 87.00 121 SER A CA 1
ATOM 908 C C . SER A 1 121 ? -1.041 22.052 -6.039 1.00 87.00 121 SER A C 1
ATOM 910 O O . SER A 1 121 ? -1.684 23.014 -5.630 1.00 87.00 121 SER A O 1
ATOM 912 N N . LYS A 1 122 ? -0.487 22.036 -7.260 1.00 89.56 122 LYS A N 1
ATOM 913 C CA . LYS A 1 122 ? -0.538 23.180 -8.189 1.00 89.56 122 LYS A CA 1
ATOM 914 C C . LYS A 1 122 ? -1.933 23.445 -8.758 1.00 89.56 122 LYS A C 1
ATOM 916 O O . LYS A 1 122 ? -2.261 24.587 -9.061 1.00 89.56 122 LYS A O 1
ATOM 921 N N . HIS A 1 123 ? -2.749 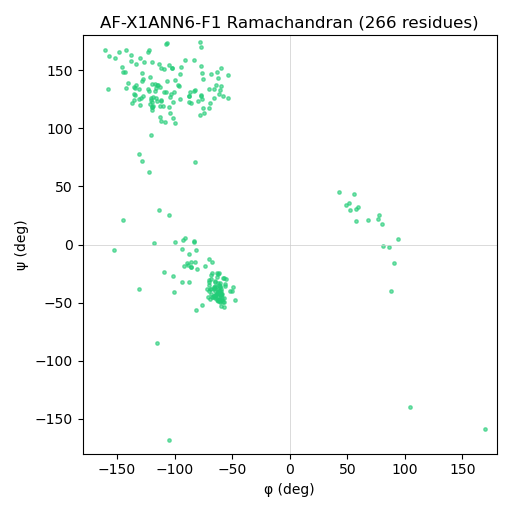22.403 -8.908 1.00 87.31 123 HIS A N 1
ATOM 922 C CA . HIS A 1 123 ? -4.092 22.493 -9.479 1.00 87.31 123 HIS A CA 1
ATOM 923 C C . HIS A 1 123 ? -5.122 21.777 -8.589 1.00 87.31 123 HIS A C 1
ATOM 925 O O . HIS A 1 123 ? -5.561 20.671 -8.920 1.00 87.31 123 HIS A O 1
ATOM 931 N N . PRO A 1 124 ? -5.555 22.398 -7.474 1.00 80.38 124 PRO A N 1
ATOM 932 C CA . PRO A 1 124 ? -6.485 21.782 -6.523 1.00 80.38 124 PRO A CA 1
ATOM 933 C C . PRO A 1 124 ? -7.800 21.315 -7.159 1.00 80.38 124 PRO A C 1
ATOM 935 O O . PRO A 1 124 ? -8.320 20.262 -6.794 1.00 80.38 124 PRO A O 1
ATOM 938 N N . ASN A 1 125 ? -8.290 22.033 -8.173 1.00 83.62 125 ASN A N 1
ATOM 939 C CA . ASN A 1 125 ? -9.517 21.694 -8.903 1.00 83.62 125 ASN A CA 1
ATOM 940 C C . ASN A 1 125 ? -9.426 20.335 -9.624 1.00 83.62 125 ASN A C 1
ATOM 942 O O . ASN A 1 125 ? -10.440 19.678 -9.838 1.00 83.62 125 ASN A O 1
ATOM 946 N N . LEU A 1 126 ? -8.214 19.872 -9.962 1.00 80.44 126 LEU A N 1
ATOM 947 C CA . LEU A 1 126 ? -8.005 18.581 -10.623 1.00 80.44 126 LEU A CA 1
ATOM 948 C C . LEU A 1 126 ? -8.019 17.397 -9.649 1.00 80.44 126 LEU A C 1
ATOM 950 O O . LEU A 1 126 ? -7.989 16.253 -10.099 1.00 80.44 126 LEU A O 1
ATOM 954 N N . ARG A 1 127 ? -8.109 17.621 -8.327 1.00 71.81 127 ARG A N 1
ATOM 955 C CA . ARG A 1 127 ? -8.238 16.529 -7.339 1.00 71.81 127 ARG A CA 1
ATOM 956 C C . ARG A 1 127 ? -9.429 15.617 -7.642 1.00 71.81 127 ARG A C 1
ATOM 958 O O . ARG A 1 127 ? -9.332 14.418 -7.400 1.00 71.81 127 ARG A O 1
ATOM 965 N N . ILE A 1 128 ? -10.474 16.176 -8.254 1.00 72.69 128 ILE A N 1
ATOM 966 C CA . ILE A 1 128 ? -11.663 15.471 -8.750 1.00 72.69 128 ILE A CA 1
ATOM 967 C C . ILE A 1 128 ? -11.323 14.363 -9.766 1.00 72.69 128 ILE A C 1
ATOM 969 O O . ILE A 1 128 ? -12.000 13.346 -9.866 1.00 72.69 128 ILE A O 1
ATOM 973 N N . LEU A 1 129 ? -10.219 14.533 -10.494 1.00 78.75 129 LEU A N 1
ATOM 974 C CA . LEU A 1 129 ? -9.715 13.619 -11.514 1.00 78.75 129 LEU A CA 1
ATOM 975 C C . LEU A 1 129 ? -8.508 12.817 -11.012 1.00 78.75 129 LEU A C 1
ATOM 977 O O . LEU A 1 129 ? -7.677 12.403 -11.818 1.00 78.75 129 LEU A O 1
ATOM 981 N N . SER A 1 130 ? -8.363 12.601 -9.699 1.00 74.44 130 SER A N 1
ATOM 982 C CA . SER A 1 130 ? -7.144 12.008 -9.123 1.00 74.44 130 SER A CA 1
ATOM 983 C C . SER A 1 130 ? -6.724 10.692 -9.787 1.00 74.44 130 SER A C 1
ATOM 985 O O . SER A 1 130 ? -5.538 10.515 -10.056 1.00 74.44 130 SER A O 1
ATOM 987 N N . ALA A 1 131 ? -7.675 9.816 -10.131 1.00 76.50 131 ALA A N 1
ATOM 988 C CA . ALA A 1 131 ? -7.405 8.579 -10.860 1.00 76.50 131 ALA A CA 1
ATOM 989 C C . ALA A 1 131 ? -6.752 8.850 -12.230 1.00 76.50 131 ALA A C 1
ATOM 991 O O . ALA A 1 131 ? -5.764 8.214 -12.583 1.00 76.50 131 ALA A O 1
ATOM 992 N N . PHE A 1 132 ? -7.241 9.841 -12.982 1.00 85.50 132 PHE A N 1
ATOM 993 C CA . PHE A 1 132 ? -6.646 10.241 -14.261 1.00 85.50 132 PHE A CA 1
ATOM 994 C C . PHE A 1 132 ? -5.291 10.932 -14.087 1.00 85.50 132 PHE A C 1
ATOM 996 O O . PHE A 1 132 ? -4.415 10.753 -14.931 1.00 85.50 132 PHE A O 1
ATOM 1003 N N . ILE A 1 133 ? -5.088 11.675 -12.991 1.00 87.62 133 ILE A N 1
ATOM 1004 C CA . ILE A 1 133 ? -3.790 12.291 -12.682 1.00 87.62 133 ILE A CA 1
ATOM 1005 C C . ILE A 1 133 ? -2.712 11.220 -12.527 1.00 87.62 133 ILE A C 1
ATOM 1007 O O . ILE A 1 133 ? -1.623 11.417 -13.056 1.00 87.62 133 ILE A O 1
ATOM 1011 N N . TYR A 1 134 ? -2.991 10.100 -11.851 1.00 88.44 134 TYR A N 1
ATOM 1012 C CA . TYR A 1 134 ? -2.008 9.017 -11.726 1.00 88.44 134 TYR A CA 1
ATOM 1013 C C . TYR A 1 134 ? -1.637 8.440 -13.089 1.00 88.44 134 TYR A C 1
ATOM 1015 O O . TYR A 1 134 ? -0.456 8.368 -13.404 1.00 88.44 134 TYR A O 1
ATOM 1023 N N . VAL A 1 135 ? -2.622 8.134 -13.938 1.00 90.00 135 VAL A N 1
ATOM 1024 C CA . VAL A 1 135 ? -2.367 7.637 -15.303 1.00 90.00 135 VAL A CA 1
ATOM 1025 C C . VAL A 1 135 ? -1.538 8.637 -16.113 1.00 90.00 135 VAL A C 1
ATOM 1027 O O . VAL A 1 135 ? -0.552 8.264 -16.749 1.00 90.00 135 VAL A O 1
ATOM 1030 N N . PHE A 1 136 ? -1.904 9.919 -16.064 1.00 91.69 136 PHE A N 1
ATOM 1031 C CA . PHE A 1 136 ? -1.162 10.981 -16.736 1.00 91.69 136 PHE A CA 1
ATOM 1032 C C . PHE A 1 136 ? 0.268 11.105 -16.198 1.00 91.69 136 PHE A C 1
ATOM 1034 O O . PHE A 1 136 ? 1.207 11.206 -16.985 1.00 91.69 136 PHE A O 1
ATOM 1041 N N . ALA A 1 137 ? 0.452 11.066 -14.877 1.00 92.56 137 ALA A N 1
ATOM 1042 C CA . ALA A 1 137 ? 1.760 11.119 -14.237 1.00 92.56 137 ALA A CA 1
ATOM 1043 C C . ALA A 1 137 ? 2.621 9.911 -14.631 1.00 92.56 137 ALA A C 1
ATOM 1045 O O . ALA A 1 137 ? 3.785 10.106 -14.972 1.00 92.56 137 ALA A O 1
ATOM 1046 N N . THR A 1 138 ? 2.053 8.701 -14.692 1.00 92.69 138 THR A N 1
ATOM 1047 C CA . THR A 1 138 ? 2.732 7.498 -15.197 1.00 92.69 138 THR A CA 1
ATOM 1048 C C . THR A 1 138 ? 3.229 7.709 -16.624 1.00 92.69 138 THR A C 1
ATOM 1050 O O . THR A 1 138 ? 4.418 7.542 -16.890 1.00 92.69 138 THR A O 1
ATOM 1053 N N . VAL A 1 139 ? 2.351 8.125 -17.543 1.00 93.88 139 VAL A N 1
ATOM 1054 C CA . VAL A 1 139 ? 2.717 8.344 -18.953 1.00 93.88 139 VAL A CA 1
ATOM 1055 C C . VAL A 1 139 ? 3.768 9.445 -19.080 1.00 93.88 139 VAL A C 1
ATOM 1057 O O . VAL A 1 139 ? 4.794 9.250 -19.729 1.00 93.88 139 VAL A O 1
ATOM 1060 N N . LYS A 1 140 ? 3.554 10.588 -18.420 1.00 94.31 140 LYS A N 1
ATOM 1061 C CA . LYS A 1 140 ? 4.493 11.713 -18.425 1.00 94.31 140 LYS A CA 1
ATOM 1062 C C . LYS A 1 140 ? 5.861 11.296 -17.894 1.00 94.31 140 LYS A C 1
ATOM 1064 O O . LYS A 1 140 ? 6.873 11.667 -18.482 1.00 94.31 140 LYS A O 1
ATOM 1069 N N . LYS A 1 141 ? 5.896 10.504 -16.820 1.00 94.00 141 LYS A N 1
ATOM 1070 C CA . LYS A 1 141 ? 7.141 10.050 -16.209 1.00 94.00 141 LYS A CA 1
ATOM 1071 C C . LYS A 1 141 ? 7.879 9.043 -17.097 1.00 94.00 141 LYS A C 1
ATOM 1073 O O . LYS A 1 141 ? 9.082 9.199 -17.278 1.00 94.00 141 LYS A O 1
ATOM 1078 N N . LEU A 1 142 ? 7.164 8.115 -17.744 1.00 93.75 142 LEU A N 1
ATOM 1079 C CA . LEU A 1 142 ? 7.723 7.179 -18.737 1.00 93.75 142 LEU A CA 1
ATOM 1080 C C . LEU A 1 142 ? 8.296 7.875 -19.985 1.00 93.75 142 LEU A C 1
ATOM 1082 O O . LEU A 1 142 ? 9.190 7.337 -20.641 1.00 93.75 142 LEU A O 1
ATOM 1086 N N . LEU A 1 143 ? 7.774 9.053 -20.337 1.00 92.44 143 LEU A N 1
ATOM 1087 C CA . LEU A 1 143 ? 8.266 9.875 -21.450 1.00 92.44 143 LEU A CA 1
ATOM 1088 C C . LEU A 1 143 ? 9.401 10.834 -21.048 1.00 92.44 143 LEU A C 1
ATOM 1090 O O . LEU A 1 143 ? 10.018 11.447 -21.917 1.00 92.44 143 LEU A O 1
ATOM 1094 N N . SER A 1 144 ? 9.693 10.947 -19.753 1.00 90.56 144 SER A N 1
ATOM 1095 C CA . SER A 1 144 ? 10.769 11.771 -19.192 1.00 90.56 144 SER A CA 1
ATOM 1096 C C . SER A 1 144 ? 11.937 10.904 -18.697 1.00 90.56 144 SER A C 1
ATOM 1098 O O . SER A 1 144 ? 11.815 9.680 -18.689 1.00 90.56 144 SER A O 1
ATOM 1100 N N . PRO A 1 145 ? 13.073 11.483 -18.273 1.00 85.81 145 PRO A N 1
ATOM 1101 C CA . PRO A 1 145 ? 14.111 10.715 -17.593 1.00 85.81 145 PRO A CA 1
ATOM 1102 C C . PRO A 1 145 ? 13.577 10.022 -16.324 1.00 85.81 145 PRO A C 1
ATOM 1104 O O . PRO A 1 145 ? 12.973 10.653 -15.446 1.00 85.81 145 PRO A O 1
ATOM 1107 N N . PHE A 1 146 ? 13.811 8.715 -16.238 1.00 86.69 146 PHE A N 1
ATOM 1108 C CA . PHE A 1 146 ? 13.526 7.871 -15.080 1.00 86.69 146 PHE A CA 1
ATOM 1109 C C . PHE A 1 146 ? 14.693 6.909 -14.848 1.00 86.69 146 PHE A C 1
ATOM 1111 O O . PHE A 1 146 ? 15.473 6.642 -15.768 1.00 86.69 146 PHE A O 1
ATOM 1118 N N . SER A 1 147 ? 14.809 6.415 -13.620 1.00 87.19 147 SER A N 1
ATOM 1119 C CA . SER A 1 147 ? 15.914 5.558 -13.201 1.00 87.19 147 SER A CA 1
ATOM 1120 C C . SER A 1 147 ? 15.496 4.095 -13.135 1.00 87.19 147 SER A C 1
ATOM 1122 O O . SER A 1 147 ? 14.337 3.765 -12.892 1.00 87.19 147 SER A O 1
ATOM 1124 N N . TYR A 1 148 ? 16.474 3.220 -13.349 1.00 95.81 148 TYR A N 1
ATOM 1125 C CA . TYR A 1 148 ? 16.393 1.824 -12.940 1.00 95.81 148 TYR A CA 1
ATOM 1126 C C . TYR A 1 148 ? 17.200 1.629 -11.672 1.00 95.81 148 TYR A C 1
ATOM 1128 O O . TYR A 1 148 ? 18.210 2.304 -11.462 1.00 95.81 148 TYR A O 1
ATOM 1136 N N . HIS A 1 149 ? 16.794 0.657 -10.869 1.00 96.25 149 HIS A N 1
ATOM 1137 C CA . HIS A 1 149 ? 17.439 0.361 -9.602 1.00 96.25 149 HIS A CA 1
ATOM 1138 C C . HIS A 1 149 ? 17.961 -1.070 -9.618 1.00 96.25 149 HIS A C 1
ATOM 1140 O O . HIS A 1 149 ? 17.199 -2.008 -9.835 1.00 96.25 149 HIS A O 1
ATOM 1146 N N . ASN A 1 150 ? 19.263 -1.240 -9.391 1.00 97.25 150 ASN A N 1
ATOM 1147 C CA . ASN A 1 150 ? 19.821 -2.555 -9.098 1.00 97.25 150 ASN A CA 1
ATOM 1148 C C . ASN A 1 150 ? 19.458 -2.902 -7.657 1.00 97.25 150 ASN A C 1
ATOM 1150 O O . ASN A 1 150 ? 19.857 -2.190 -6.730 1.00 97.25 150 ASN A O 1
ATOM 1154 N N . VAL A 1 151 ? 18.688 -3.970 -7.489 1.00 97.94 151 VAL A N 1
ATOM 1155 C CA . VAL A 1 151 ? 18.193 -4.405 -6.190 1.00 97.94 151 VAL A CA 1
ATOM 1156 C C . VAL A 1 151 ? 18.510 -5.870 -5.950 1.00 97.94 151 VAL A C 1
ATOM 1158 O O . VAL A 1 151 ? 18.430 -6.713 -6.846 1.00 97.94 151 VAL A O 1
ATOM 1161 N N . LYS A 1 152 ? 18.833 -6.166 -4.698 1.00 98.50 152 LYS A N 1
ATOM 1162 C CA . LYS A 1 152 ? 18.854 -7.509 -4.137 1.00 98.50 152 LYS A CA 1
ATOM 1163 C C . LYS A 1 152 ? 17.582 -7.677 -3.320 1.00 98.50 152 LYS A C 1
ATOM 1165 O O . LYS A 1 152 ? 17.328 -6.890 -2.411 1.00 98.50 152 L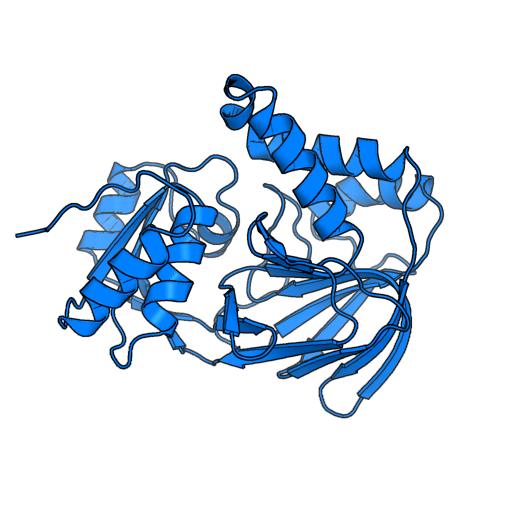YS A O 1
ATOM 1170 N N . ILE A 1 153 ? 16.783 -8.677 -3.661 1.00 98.31 153 ILE A N 1
ATOM 1171 C CA . ILE A 1 153 ? 15.488 -8.928 -3.032 1.00 98.31 153 ILE A CA 1
ATOM 1172 C C . ILE A 1 153 ? 15.544 -10.307 -2.395 1.00 98.31 153 ILE A C 1
ATOM 1174 O O . ILE A 1 153 ? 15.882 -11.284 -3.063 1.00 98.31 153 ILE A O 1
ATOM 1178 N N . LYS A 1 154 ? 15.217 -10.380 -1.108 1.00 98.25 154 LYS A N 1
ATOM 1179 C CA . LYS A 1 154 ? 15.078 -11.633 -0.369 1.00 98.25 154 LYS A CA 1
ATOM 1180 C C . LYS A 1 154 ? 13.637 -11.811 0.064 1.00 98.25 154 LYS A C 1
ATOM 1182 O O . LYS A 1 154 ? 13.032 -10.853 0.536 1.00 98.25 154 LYS A O 1
ATOM 1187 N N . PHE A 1 155 ? 13.110 -13.017 -0.075 1.00 96.44 155 PHE A N 1
ATOM 1188 C CA . PHE A 1 155 ? 11.771 -13.361 0.392 1.00 96.44 155 PHE A CA 1
ATOM 1189 C C . PHE A 1 155 ? 11.664 -14.870 0.592 1.00 96.44 155 PHE A C 1
ATOM 1191 O O . PHE A 1 155 ? 12.129 -15.630 -0.251 1.00 96.44 155 PHE A O 1
ATOM 1198 N N . ASP A 1 156 ? 11.096 -15.305 1.718 1.00 88.38 156 ASP A N 1
ATOM 1199 C CA . ASP A 1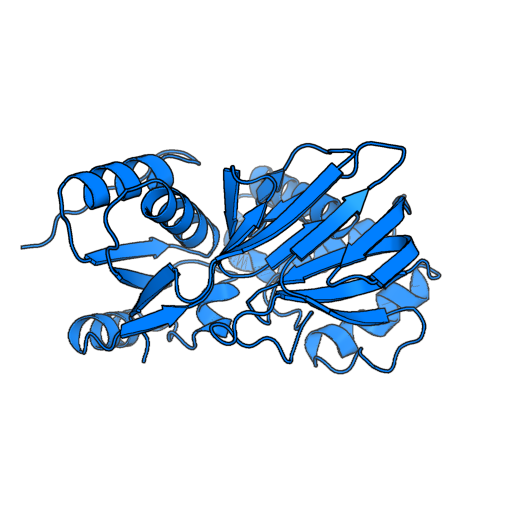 156 ? 10.823 -16.716 2.042 1.00 88.38 156 ASP A CA 1
ATOM 1200 C C . ASP A 1 156 ? 11.970 -17.698 1.686 1.00 88.38 156 ASP A C 1
ATOM 1202 O O . ASP A 1 156 ? 11.765 -18.763 1.106 1.00 88.38 156 ASP A O 1
ATOM 1206 N N . GLY A 1 157 ? 13.213 -17.324 2.017 1.00 89.81 157 GLY A N 1
ATOM 1207 C CA . GLY A 1 157 ? 14.415 -18.140 1.776 1.00 89.81 157 GLY A CA 1
ATOM 1208 C C . GLY A 1 157 ? 14.984 -18.077 0.352 1.00 89.81 157 GLY A C 1
ATOM 1209 O O . GLY A 1 157 ? 16.025 -18.677 0.088 1.00 89.81 157 GLY A O 1
ATOM 1210 N N . GLN A 1 158 ? 14.348 -17.334 -0.553 1.00 94.38 158 GLN A N 1
ATOM 1211 C CA . GLN A 1 158 ? 14.850 -17.045 -1.894 1.00 94.38 158 GLN A CA 1
ATOM 1212 C C . GLN A 1 158 ? 15.604 -15.717 -1.914 1.00 94.38 158 GLN A C 1
ATOM 1214 O O . GLN A 1 158 ? 15.327 -14.801 -1.137 1.00 94.38 158 GLN A O 1
ATOM 1219 N N . GLU A 1 159 ? 16.550 -15.606 -2.840 1.00 97.38 159 GLU A N 1
ATOM 1220 C CA . GLU A 1 159 ? 17.274 -14.375 -3.119 1.00 97.38 159 GLU A CA 1
ATOM 1221 C C . GLU A 1 159 ? 17.369 -14.177 -4.630 1.00 97.38 159 GLU A C 1
ATOM 1223 O O . GLU A 1 159 ? 17.791 -15.078 -5.356 1.00 97.38 159 GLU A O 1
ATOM 1228 N N . ILE A 1 160 ? 17.004 -12.984 -5.095 1.00 97.25 160 ILE A N 1
ATOM 1229 C CA . ILE A 1 160 ? 17.138 -12.581 -6.493 1.00 97.25 160 ILE A CA 1
ATOM 1230 C C . ILE A 1 160 ? 17.873 -11.248 -6.592 1.00 97.25 160 ILE A C 1
ATOM 1232 O O . ILE A 1 160 ? 17.757 -10.376 -5.730 1.00 97.25 160 ILE A O 1
ATOM 1236 N N . HIS A 1 161 ? 18.622 -11.089 -7.677 1.00 97.69 161 HIS A N 1
ATOM 1237 C CA . HIS A 1 161 ? 19.261 -9.835 -8.058 1.00 97.69 161 HIS A CA 1
ATOM 1238 C C . HIS A 1 161 ? 18.626 -9.400 -9.367 1.00 97.69 161 HIS A C 1
ATOM 1240 O O . HIS A 1 161 ? 18.614 -10.169 -10.328 1.00 97.69 161 HIS A O 1
ATOM 1246 N N . SER A 1 162 ? 18.062 -8.198 -9.402 1.00 96.75 162 SER A N 1
ATOM 1247 C CA . SER A 1 162 ? 17.383 -7.698 -10.594 1.00 96.75 162 SER A CA 1
ATOM 1248 C C . SER A 1 162 ? 17.578 -6.198 -10.739 1.00 96.75 162 SER A C 1
ATOM 1250 O O . SER A 1 162 ? 17.784 -5.468 -9.767 1.00 96.75 162 SER A O 1
ATOM 1252 N N . LYS A 1 163 ? 17.516 -5.739 -11.984 1.00 97.50 163 LYS A N 1
ATOM 1253 C CA . LYS A 1 163 ? 17.491 -4.325 -12.322 1.00 97.50 163 LYS A CA 1
ATOM 1254 C C . LYS A 1 163 ? 16.052 -3.947 -12.640 1.00 97.50 163 LYS A C 1
ATOM 1256 O O . LYS A 1 163 ? 15.500 -4.367 -13.655 1.00 97.50 163 LYS A O 1
ATOM 1261 N N . ILE A 1 164 ? 15.442 -3.181 -11.744 1.00 97.50 164 ILE A N 1
ATOM 1262 C CA . ILE A 1 164 ? 13.999 -2.937 -11.736 1.00 97.50 164 ILE A CA 1
ATOM 1263 C C . ILE A 1 164 ? 13.652 -1.512 -12.145 1.00 97.50 164 ILE A C 1
ATOM 1265 O O . ILE A 1 164 ? 14.405 -0.572 -11.887 1.00 97.50 164 ILE A O 1
ATOM 1269 N N . LEU A 1 165 ? 12.471 -1.354 -12.737 1.00 97.44 165 LEU A N 1
ATOM 1270 C CA . LEU A 1 165 ? 11.758 -0.082 -12.766 1.00 97.44 165 LEU A CA 1
ATOM 1271 C C . LEU A 1 165 ? 11.122 0.186 -11.395 1.00 97.44 165 LEU A C 1
ATOM 1273 O O . LEU A 1 165 ? 11.320 1.247 -10.809 1.00 97.44 165 LEU A O 1
ATOM 1277 N N . PHE A 1 166 ? 10.359 -0.781 -10.884 1.00 97.50 166 PHE A N 1
ATOM 1278 C CA . PHE A 1 166 ? 9.787 -0.744 -9.540 1.00 97.50 166 PHE A CA 1
ATOM 1279 C C . PHE A 1 166 ? 9.379 -2.143 -9.074 1.00 97.50 166 PHE A C 1
ATOM 1281 O O . PHE A 1 166 ? 9.289 -3.087 -9.862 1.00 97.50 166 PHE A O 1
ATOM 1288 N N . ILE A 1 167 ? 9.099 -2.253 -7.782 1.00 97.75 167 ILE A N 1
ATOM 1289 C CA . ILE A 1 167 ? 8.491 -3.422 -7.155 1.00 97.75 167 ILE A CA 1
ATOM 1290 C C . ILE A 1 167 ? 7.269 -2.967 -6.357 1.00 97.75 167 ILE A C 1
ATOM 1292 O O . ILE A 1 167 ? 7.350 -2.020 -5.574 1.00 97.75 167 ILE A O 1
ATOM 1296 N N . ALA A 1 168 ? 6.126 -3.606 -6.596 1.00 97.25 168 ALA A N 1
ATOM 1297 C CA . ALA A 1 168 ? 4.911 -3.411 -5.813 1.00 97.25 168 ALA A CA 1
ATOM 1298 C C . ALA A 1 168 ? 4.731 -4.592 -4.860 1.00 97.25 168 ALA A C 1
ATOM 1300 O O . ALA A 1 168 ? 4.791 -5.742 -5.288 1.00 97.25 168 ALA A O 1
ATOM 1301 N N . ILE A 1 169 ? 4.512 -4.293 -3.585 1.00 97.31 169 ILE A N 1
ATOM 1302 C CA . ILE A 1 169 ? 4.292 -5.248 -2.504 1.00 97.31 169 ILE A CA 1
ATOM 1303 C C . ILE A 1 169 ? 2.926 -4.923 -1.914 1.00 97.31 169 ILE A C 1
ATOM 1305 O O . ILE A 1 169 ? 2.674 -3.789 -1.504 1.00 97.31 169 ILE A O 1
ATOM 1309 N N . SER A 1 170 ? 2.012 -5.882 -1.925 1.00 94.56 170 SER A N 1
ATOM 1310 C CA . SER A 1 170 ? 0.592 -5.592 -1.745 1.00 94.56 170 SER A CA 1
ATOM 1311 C C . SER A 1 170 ? -0.145 -6.644 -0.941 1.00 94.56 170 SER A C 1
ATOM 1313 O O . SER A 1 170 ? 0.163 -7.826 -1.019 1.00 94.56 170 SER A O 1
ATOM 1315 N N . ASN A 1 171 ? -1.158 -6.178 -0.216 1.00 93.62 171 ASN A N 1
ATOM 1316 C CA . ASN A 1 171 ? -2.243 -7.001 0.306 1.00 93.62 171 ASN A CA 1
ATOM 1317 C C . ASN A 1 171 ? -3.516 -6.856 -0.558 1.00 93.62 171 ASN A C 1
ATOM 1319 O O . ASN A 1 171 ? -4.349 -7.754 -0.636 1.00 93.62 171 ASN A O 1
ATOM 1323 N N . GLY A 1 172 ? -3.678 -5.711 -1.233 1.00 91.88 172 GLY A N 1
ATOM 1324 C CA . GLY A 1 172 ? -4.811 -5.439 -2.115 1.00 91.88 172 GLY A CA 1
ATOM 1325 C C . GLY A 1 172 ? -4.466 -5.457 -3.603 1.00 91.88 172 GLY A C 1
ATOM 1326 O O . GLY A 1 172 ? -3.311 -5.570 -3.996 1.00 91.88 172 GLY A O 1
ATOM 1327 N N . LYS A 1 173 ? -5.501 -5.360 -4.446 1.00 92.19 173 LYS A N 1
ATOM 1328 C CA . LYS A 1 173 ? -5.401 -5.665 -5.886 1.00 92.19 173 LYS A CA 1
ATOM 1329 C C . LYS A 1 173 ? -5.108 -4.457 -6.767 1.00 92.19 173 LYS A C 1
ATOM 1331 O O . LYS A 1 173 ? -4.555 -4.594 -7.861 1.00 92.19 173 LYS A O 1
ATOM 1336 N N . ILE A 1 174 ? -5.605 -3.292 -6.356 1.00 88.44 174 ILE A N 1
ATOM 1337 C CA . ILE A 1 174 ? -5.750 -2.112 -7.212 1.00 88.44 174 ILE A CA 1
ATOM 1338 C C . ILE A 1 174 ? -4.926 -0.966 -6.638 1.00 88.44 174 ILE A C 1
ATOM 1340 O O . ILE A 1 174 ? -4.959 -0.732 -5.435 1.00 88.44 174 ILE A O 1
ATOM 1344 N N . TYR A 1 175 ? -4.238 -0.219 -7.499 1.00 82.19 175 TYR A N 1
ATOM 1345 C CA . TYR A 1 175 ? -3.653 1.078 -7.158 1.00 82.19 175 TYR A CA 1
ATOM 1346 C C . TYR A 1 175 ? -3.763 2.076 -8.318 1.00 82.19 175 TYR A C 1
ATOM 1348 O O . TYR A 1 175 ? -4.110 1.717 -9.450 1.00 82.19 175 TYR A O 1
ATOM 1356 N N . GLY A 1 176 ? -3.499 3.353 -8.041 1.00 76.06 176 GLY A N 1
ATOM 1357 C CA . GLY A 1 176 ? -3.529 4.425 -9.035 1.00 76.06 176 GLY A CA 1
ATOM 1358 C C . GLY A 1 176 ? -4.897 4.584 -9.708 1.00 76.06 176 GLY A C 1
ATOM 1359 O O . GLY A 1 176 ? -4.980 4.895 -10.897 1.00 76.06 176 GLY A O 1
ATOM 1360 N N . GLY A 1 177 ? -5.982 4.306 -8.987 1.00 77.62 177 GLY A N 1
ATOM 1361 C CA . GLY A 1 177 ? -7.365 4.394 -9.450 1.00 77.62 177 GLY A CA 1
ATOM 1362 C C . GLY A 1 177 ? -7.899 3.128 -10.126 1.00 77.62 177 GLY A C 1
ATOM 1363 O O . GLY A 1 177 ? -9.080 2.803 -9.970 1.00 77.62 177 GLY A O 1
ATOM 1364 N N . ARG A 1 178 ? -7.102 2.442 -10.957 1.00 83.62 178 ARG A N 1
ATOM 1365 C CA . ARG A 1 178 ? -7.593 1.313 -11.785 1.00 83.62 178 ARG A CA 1
ATOM 1366 C C . ARG A 1 178 ? -6.538 0.268 -12.150 1.00 83.62 178 ARG A C 1
ATOM 1368 O O . ARG A 1 178 ? -6.892 -0.716 -12.801 1.00 83.62 178 ARG A O 1
ATOM 1375 N N . PHE A 1 179 ? -5.267 0.466 -11.810 1.00 89.94 179 PHE A N 1
ATOM 1376 C CA . PHE A 1 179 ? -4.226 -0.493 -12.164 1.00 89.94 179 PHE A CA 1
ATOM 1377 C C . PHE A 1 179 ? -4.354 -1.720 -11.268 1.00 89.94 179 PHE A C 1
ATOM 1379 O O . PHE A 1 179 ? -4.130 -1.635 -10.064 1.00 89.94 179 PHE A O 1
ATOM 1386 N N . L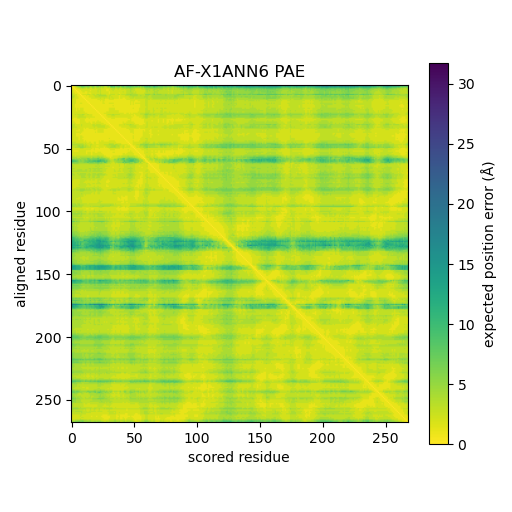YS A 1 180 ? -4.719 -2.863 -11.853 1.00 93.81 180 LYS A N 1
ATOM 1387 C CA . LYS A 1 180 ? -4.795 -4.144 -11.147 1.00 93.81 180 LYS A CA 1
ATOM 1388 C C . LYS A 1 180 ? -3.399 -4.753 -11.087 1.00 93.81 180 LYS A C 1
ATOM 1390 O O . LYS A 1 180 ? -3.113 -5.665 -11.852 1.00 93.81 180 LYS A O 1
ATOM 1395 N N . ILE A 1 181 ? -2.501 -4.188 -10.283 1.00 94.12 181 ILE A N 1
ATOM 1396 C CA . ILE A 1 181 ? -1.080 -4.572 -10.295 1.00 94.12 181 ILE A CA 1
ATOM 1397 C C . ILE A 1 181 ? -0.859 -6.003 -9.824 1.00 94.12 181 ILE A C 1
ATOM 1399 O O . ILE A 1 181 ? -0.054 -6.713 -10.419 1.00 94.12 181 ILE A O 1
ATOM 1403 N N . THR A 1 182 ? -1.642 -6.424 -8.835 1.00 94.88 182 THR A N 1
ATOM 1404 C CA . THR A 1 182 ? -1.634 -7.743 -8.198 1.00 94.88 182 THR A CA 1
ATOM 1405 C C . THR A 1 182 ? -3.066 -8.287 -8.196 1.00 94.88 182 THR A C 1
ATOM 1407 O O . THR A 1 182 ? -3.755 -8.302 -7.179 1.00 94.88 182 THR A O 1
ATOM 1410 N N . PRO A 1 183 ? -3.585 -8.691 -9.372 1.00 93.38 183 PRO A N 1
ATOM 1411 C CA . PRO A 1 183 ? -5.003 -9.022 -9.556 1.00 93.38 183 PRO A CA 1
ATOM 1412 C C . PRO A 1 183 ? -5.482 -10.197 -8.684 1.00 93.38 183 PRO A C 1
ATOM 1414 O O . PRO A 1 183 ? -6.668 -10.264 -8.336 1.00 93.38 183 PRO A O 1
ATOM 1417 N N . GLU A 1 184 ? -4.553 -11.067 -8.289 1.00 93.94 184 GLU A N 1
ATOM 1418 C CA . GLU A 1 184 ? -4.796 -12.260 -7.479 1.00 93.94 184 GLU A CA 1
ATOM 1419 C C . GLU A 1 184 ? -4.625 -12.030 -5.968 1.00 93.94 184 GLU A C 1
ATOM 1421 O O . GLU A 1 184 ? -4.792 -12.973 -5.207 1.00 93.94 184 GLU A O 1
ATOM 1426 N N . ALA A 1 185 ? -4.353 -10.798 -5.512 1.00 95.06 185 ALA A N 1
ATOM 1427 C CA . ALA A 1 185 ? -4.154 -10.517 -4.088 1.00 95.06 185 ALA A CA 1
ATOM 1428 C C . ALA A 1 185 ? -5.373 -10.876 -3.228 1.00 95.06 185 ALA A C 1
ATOM 1430 O O . ALA A 1 185 ? -6.518 -10.566 -3.580 1.00 95.06 185 ALA A O 1
ATOM 1431 N N . ILE A 1 186 ? -5.124 -11.501 -2.080 1.00 95.50 186 ILE A N 1
ATOM 1432 C CA . ILE A 1 186 ? -6.146 -11.899 -1.114 1.00 95.50 186 ILE A CA 1
ATOM 1433 C C . ILE A 1 186 ? -5.826 -11.203 0.204 1.00 95.50 186 ILE A C 1
ATOM 1435 O O . ILE A 1 186 ? -4.731 -11.326 0.723 1.00 95.50 186 ILE A O 1
ATOM 1439 N N . LEU A 1 187 ? -6.803 -10.478 0.746 1.00 95.19 187 LEU A N 1
ATOM 1440 C CA . LEU A 1 187 ? -6.590 -9.557 1.867 1.00 95.19 187 LEU A CA 1
ATOM 1441 C C . LEU A 1 187 ? -6.280 -10.224 3.219 1.00 95.19 187 LEU A C 1
ATOM 1443 O O . LEU A 1 187 ? -6.009 -9.503 4.178 1.00 95.19 187 LEU A O 1
ATOM 1447 N N . ASP A 1 188 ? -6.479 -11.535 3.349 1.00 96.19 188 ASP A N 1
ATOM 1448 C CA . ASP A 1 188 ? -6.550 -12.243 4.635 1.00 96.19 188 ASP A CA 1
ATOM 1449 C C . ASP A 1 188 ? -5.960 -13.664 4.622 1.00 96.19 188 ASP A C 1
ATOM 1451 O O . ASP A 1 188 ? -6.323 -14.496 5.466 1.00 96.19 188 ASP A O 1
ATOM 1455 N N . ASP A 1 189 ? -5.088 -13.965 3.658 1.00 97.38 189 ASP A N 1
ATOM 1456 C CA . ASP A 1 189 ? -4.460 -15.284 3.518 1.00 97.38 189 ASP A CA 1
ATOM 1457 C C . ASP A 1 189 ? -3.033 -15.378 4.080 1.00 97.38 189 ASP A C 1
ATOM 1459 O O . ASP A 1 189 ? -2.420 -16.449 4.056 1.00 97.38 189 ASP A O 1
ATOM 1463 N N . GLY A 1 190 ? -2.533 -14.294 4.672 1.00 96.88 190 GLY A N 1
ATOM 1464 C CA . GLY A 1 190 ? -1.251 -14.250 5.355 1.00 96.88 190 GLY A CA 1
ATOM 1465 C C . GLY A 1 190 ? -0.047 -14.112 4.424 1.00 96.88 190 GLY A C 1
ATOM 1466 O O . GLY A 1 190 ? 1.067 -14.402 4.872 1.00 96.88 190 GLY A O 1
ATOM 1467 N N . LEU A 1 191 ? -0.240 -13.694 3.167 1.00 97.12 191 LEU A N 1
ATOM 1468 C CA . LEU A 1 191 ? 0.832 -13.499 2.188 1.00 97.12 191 LEU A CA 1
ATOM 1469 C C . LEU A 1 191 ? 0.777 -12.109 1.538 1.00 97.12 191 LEU A C 1
ATOM 1471 O O . LEU A 1 191 ? -0.279 -11.597 1.188 1.00 97.12 191 LEU A O 1
ATOM 1475 N N . LEU A 1 192 ? 1.948 -11.511 1.321 1.00 97.38 192 LEU A N 1
ATOM 1476 C CA . LEU A 1 192 ? 2.114 -10.352 0.448 1.00 97.38 192 LEU A CA 1
ATOM 1477 C C . LEU A 1 192 ? 2.212 -10.824 -1.001 1.00 97.38 192 LEU A C 1
ATOM 1479 O O . LEU A 1 192 ? 3.021 -11.697 -1.319 1.00 97.38 192 LEU A O 1
ATOM 1483 N N . GLU A 1 193 ? 1.461 -10.181 -1.888 1.00 97.31 193 GLU A N 1
ATOM 1484 C CA . GLU A 1 193 ? 1.659 -10.278 -3.331 1.00 97.31 193 GLU A CA 1
ATOM 1485 C C . GLU A 1 193 ? 2.747 -9.310 -3.786 1.00 97.31 193 GLU A C 1
ATOM 1487 O O . GLU A 1 193 ? 2.708 -8.115 -3.472 1.00 97.31 193 GLU A O 1
ATOM 1492 N N . ILE A 1 194 ? 3.681 -9.812 -4.586 1.00 97.31 194 ILE A N 1
ATOM 1493 C CA . ILE A 1 194 ? 4.837 -9.071 -5.080 1.00 97.31 194 ILE A CA 1
ATOM 1494 C C . ILE A 1 194 ? 4.768 -9.035 -6.603 1.00 97.31 194 ILE A C 1
ATOM 1496 O O . ILE A 1 194 ? 4.853 -10.075 -7.248 1.00 97.31 194 ILE A O 1
ATOM 1500 N N . CYS A 1 195 ? 4.666 -7.842 -7.185 1.00 97.81 195 CYS A N 1
ATOM 1501 C CA . CYS A 1 195 ? 4.806 -7.616 -8.621 1.00 97.81 195 CYS A CA 1
ATOM 1502 C C . CYS A 1 195 ? 6.130 -6.893 -8.887 1.00 97.81 195 CYS A C 1
ATOM 1504 O O . CYS A 1 195 ? 6.263 -5.690 -8.643 1.00 97.81 195 CYS A O 1
ATOM 1506 N N . LEU A 1 196 ? 7.108 -7.630 -9.406 1.00 97.88 196 LEU A N 1
ATOM 1507 C CA . LEU A 1 196 ? 8.405 -7.114 -9.829 1.00 97.88 196 LEU A CA 1
ATOM 1508 C C . LEU A 1 196 ? 8.318 -6.650 -11.285 1.00 97.88 196 LEU A C 1
ATOM 1510 O O . LEU A 1 196 ? 7.996 -7.451 -12.163 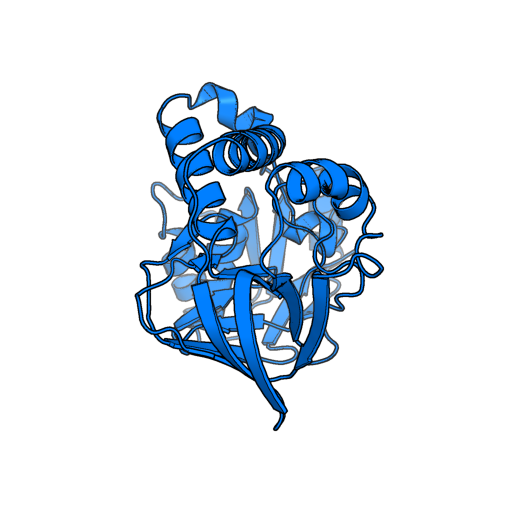1.00 97.88 196 LEU A O 1
ATOM 1514 N N . VAL A 1 197 ? 8.640 -5.384 -11.554 1.00 97.94 197 VAL A N 1
ATOM 1515 C CA . VAL A 1 197 ? 8.724 -4.848 -12.918 1.00 97.94 197 VAL A CA 1
ATOM 1516 C C . VAL A 1 197 ? 10.180 -4.535 -13.241 1.00 97.94 197 VAL A C 1
ATOM 1518 O O . VAL A 1 197 ? 10.751 -3.565 -12.743 1.00 97.94 197 VAL A O 1
ATOM 1521 N N . GLU A 1 198 ? 10.777 -5.375 -14.078 1.00 97.88 198 GLU A N 1
ATOM 1522 C CA . GLU A 1 198 ? 12.174 -5.296 -14.505 1.00 97.88 198 GLU A CA 1
ATOM 1523 C C . GLU A 1 198 ? 12.402 -4.218 -15.566 1.00 97.88 198 GLU A C 1
ATOM 1525 O O . GLU A 1 198 ? 11.457 -3.671 -16.143 1.00 97.88 198 GLU A O 1
ATOM 1530 N N . GLU A 1 199 ? 13.673 -3.936 -15.853 1.00 96.75 199 GLU A N 1
ATOM 1531 C CA . GLU A 1 199 ? 14.047 -3.012 -16.913 1.00 96.75 199 GLU A CA 1
ATOM 1532 C C . GLU A 1 199 ? 13.554 -3.454 -18.305 1.00 96.75 199 GLU A C 1
ATOM 1534 O O . GLU A 1 199 ? 13.695 -4.593 -18.753 1.00 96.75 199 GLU A O 1
ATOM 1539 N N . MET A 1 200 ? 12.963 -2.507 -19.027 1.00 95.62 200 MET A N 1
ATOM 1540 C CA . MET A 1 200 ? 12.391 -2.667 -20.356 1.00 95.62 200 MET A CA 1
ATOM 1541 C C . MET A 1 200 ? 12.446 -1.331 -21.103 1.00 95.62 200 MET A C 1
ATOM 1543 O O . MET A 1 200 ? 12.523 -0.263 -20.508 1.00 95.62 200 MET A O 1
ATOM 1547 N N . GLY A 1 201 ? 12.350 -1.351 -22.433 1.00 93.81 201 GLY A N 1
ATOM 1548 C CA . GLY A 1 201 ? 12.239 -0.109 -23.203 1.00 93.81 201 GLY A CA 1
ATOM 1549 C C . GLY A 1 201 ? 10.965 0.679 -22.859 1.00 93.81 201 GLY A C 1
ATOM 1550 O O . GLY A 1 201 ? 9.895 0.095 -22.695 1.00 93.81 201 GLY A O 1
ATOM 1551 N N . ARG A 1 202 ? 11.045 2.017 -22.833 1.00 94.12 202 ARG A N 1
ATOM 1552 C CA . ARG A 1 202 ? 9.919 2.913 -22.481 1.00 94.12 202 ARG A CA 1
ATOM 1553 C C . ARG A 1 202 ? 8.612 2.626 -23.231 1.00 94.12 202 ARG A C 1
ATOM 1555 O O . ARG A 1 202 ? 7.535 2.637 -22.643 1.00 94.12 202 ARG A O 1
ATOM 1562 N N . PHE A 1 203 ? 8.707 2.306 -24.521 1.00 94.19 203 PHE A N 1
ATOM 1563 C CA . PHE A 1 203 ? 7.546 1.986 -25.352 1.00 94.19 203 PHE A CA 1
ATOM 1564 C C . PHE A 1 203 ? 6.888 0.668 -24.949 1.00 94.19 203 PHE A C 1
ATOM 1566 O O . PHE A 1 203 ? 5.671 0.533 -25.053 1.00 94.19 203 PHE A O 1
ATOM 1573 N N . LYS A 1 204 ? 7.667 -0.279 -24.413 1.00 95.44 204 LYS A N 1
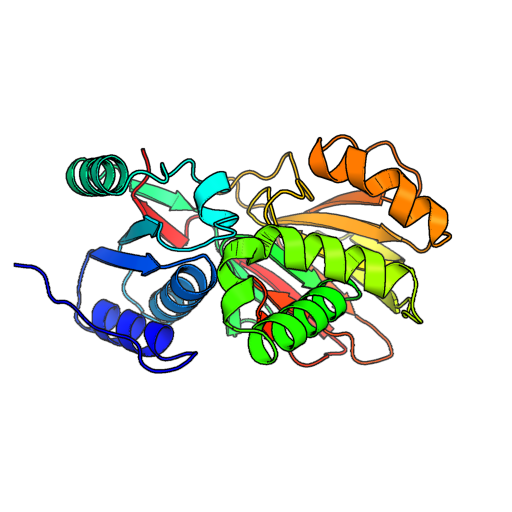ATOM 1574 C CA . LYS A 1 204 ? 7.126 -1.514 -23.855 1.00 95.44 204 LYS A CA 1
ATOM 1575 C C . LYS A 1 204 ? 6.294 -1.216 -22.609 1.00 95.44 204 LYS A C 1
ATOM 1577 O O . LYS A 1 204 ? 5.163 -1.687 -22.558 1.00 95.44 204 LYS A O 1
ATOM 1582 N N . TYR A 1 205 ? 6.764 -0.367 -21.686 1.00 95.81 205 TYR A N 1
ATOM 1583 C CA . TYR A 1 205 ? 5.952 0.065 -20.533 1.00 95.81 205 TYR A CA 1
ATOM 1584 C C . TYR A 1 205 ? 4.637 0.724 -20.958 1.00 95.81 205 TYR A C 1
ATOM 1586 O O . TYR A 1 205 ? 3.574 0.374 -20.453 1.00 95.81 205 TYR A O 1
ATOM 1594 N N . LEU A 1 206 ? 4.681 1.631 -21.937 1.00 94.75 206 LEU A N 1
ATOM 1595 C CA . LEU A 1 206 ? 3.467 2.269 -22.454 1.00 94.75 206 LEU A CA 1
ATOM 1596 C C . LEU A 1 206 ? 2.502 1.240 -23.067 1.00 94.75 206 LEU A C 1
ATOM 1598 O O . LEU A 1 206 ? 1.300 1.292 -22.811 1.00 94.75 206 LEU A O 1
ATOM 1602 N N . SER A 1 207 ? 3.022 0.261 -23.814 1.00 95.25 207 SER A N 1
ATOM 1603 C CA . SER A 1 207 ? 2.208 -0.780 -24.456 1.00 95.25 207 SER A CA 1
ATOM 1604 C C . SER A 1 207 ? 1.526 -1.745 -23.474 1.00 95.25 207 SER A C 1
ATOM 1606 O O . SER A 1 207 ? 0.503 -2.339 -23.817 1.00 95.25 207 SER A O 1
ATOM 1608 N N . ILE A 1 208 ? 2.059 -1.911 -22.255 1.00 95.06 208 ILE A N 1
ATOM 1609 C CA . ILE A 1 208 ? 1.501 -2.841 -21.257 1.00 95.06 208 ILE A CA 1
ATOM 1610 C C . ILE A 1 208 ? 0.432 -2.201 -20.369 1.00 95.06 208 ILE A C 1
ATOM 1612 O O . ILE A 1 208 ? -0.339 -2.940 -19.761 1.00 95.06 208 ILE A O 1
ATOM 1616 N N . ILE A 1 209 ? 0.322 -0.867 -20.326 1.00 94.19 209 ILE A N 1
ATOM 1617 C CA . ILE A 1 209 ? -0.668 -0.143 -19.505 1.00 94.19 209 ILE A CA 1
ATOM 1618 C C . ILE A 1 209 ? -2.095 -0.719 -19.658 1.00 94.19 209 ILE A C 1
ATOM 1620 O O . ILE A 1 209 ? -2.717 -1.029 -18.638 1.00 94.19 209 ILE A O 1
ATOM 1624 N N . PRO A 1 210 ? -2.620 -0.972 -20.879 1.00 94.88 210 PRO A N 1
ATOM 1625 C CA . PRO A 1 210 ? -3.940 -1.585 -21.045 1.00 94.88 210 PRO A CA 1
ATOM 1626 C C . PRO A 1 210 ? -4.064 -2.979 -20.417 1.00 94.88 210 PRO A C 1
ATOM 1628 O O . PRO A 1 210 ? -5.136 -3.337 -19.929 1.00 94.88 210 PRO A O 1
ATOM 1631 N N . LYS A 1 211 ? -2.984 -3.772 -20.412 1.00 96.19 211 LYS A N 1
ATOM 1632 C CA . LYS A 1 211 ? -2.959 -5.095 -19.773 1.00 96.19 211 LYS A CA 1
ATOM 1633 C C . LYS A 1 211 ? -2.960 -4.976 -18.251 1.00 96.19 211 LYS A C 1
ATOM 1635 O O . LYS A 1 211 ? -3.678 -5.738 -17.616 1.00 96.19 211 LYS A O 1
ATOM 1640 N N . VAL A 1 212 ? -2.257 -3.996 -17.678 1.00 95.50 212 VAL A N 1
ATOM 1641 C CA . VAL A 1 212 ? -2.273 -3.740 -16.223 1.00 95.50 212 VAL A CA 1
ATOM 1642 C C . VAL A 1 212 ? -3.660 -3.279 -15.754 1.00 95.50 212 VAL A C 1
ATOM 1644 O O . VAL A 1 212 ? -4.143 -3.732 -14.721 1.00 95.50 212 VAL A O 1
ATOM 1647 N N . PHE A 1 213 ? -4.375 -2.458 -16.534 1.00 94.06 213 PHE A N 1
ATOM 1648 C CA . PHE A 1 213 ? -5.777 -2.123 -16.223 1.00 94.06 213 PHE A CA 1
ATOM 1649 C C . PHE A 1 213 ? -6.701 -3.347 -16.229 1.00 94.06 213 PHE A C 1
ATOM 1651 O O . PHE A 1 213 ? -7.654 -3.423 -15.450 1.00 94.06 213 PHE A O 1
ATOM 1658 N N . LYS A 1 214 ? -6.437 -4.308 -17.120 1.00 94.44 214 LYS A N 1
ATOM 1659 C CA . LYS A 1 214 ? -7.198 -5.560 -17.205 1.00 94.44 214 LYS A CA 1
ATOM 1660 C C . LYS A 1 214 ? -6.758 -6.595 -16.163 1.00 94.44 214 LYS A C 1
ATOM 1662 O O . LYS A 1 214 ? -7.564 -7.461 -15.836 1.00 94.44 214 LYS A O 1
ATOM 1667 N N . GLY A 1 215 ? -5.547 -6.476 -15.613 1.00 95.38 215 GLY A N 1
ATOM 1668 C CA . GLY A 1 215 ? -4.923 -7.478 -14.743 1.00 95.38 215 GLY A CA 1
ATOM 1669 C C . GLY A 1 215 ? -4.351 -8.673 -15.514 1.00 95.38 215 GLY A C 1
ATOM 1670 O O . GLY A 1 215 ? -4.273 -9.768 -14.981 1.00 95.38 215 GLY A O 1
ATOM 1671 N N . THR A 1 216 ? -3.996 -8.499 -16.790 1.00 96.31 216 THR A N 1
ATOM 1672 C CA . THR A 1 216 ? -3.545 -9.584 -17.687 1.00 96.31 216 THR A CA 1
ATOM 1673 C C . THR A 1 216 ? -2.078 -9.424 -18.098 1.00 96.31 216 THR A C 1
ATOM 1675 O O . THR A 1 216 ? -1.691 -9.748 -19.224 1.00 96.31 216 THR A O 1
ATOM 1678 N N . HIS A 1 217 ? -1.263 -8.815 -17.239 1.00 96.31 217 HIS A N 1
ATOM 1679 C CA . HIS A 1 217 ? 0.147 -8.494 -17.488 1.00 96.31 217 HIS A CA 1
ATOM 1680 C C . HIS A 1 217 ? 1.122 -9.573 -16.993 1.00 96.31 217 HIS A C 1
ATOM 1682 O O . HIS A 1 217 ? 2.301 -9.483 -17.313 1.00 96.31 217 HIS A O 1
ATOM 1688 N N . ALA A 1 218 ? 0.640 -10.628 -16.326 1.00 94.69 218 ALA A N 1
ATOM 1689 C CA . ALA A 1 218 ? 1.465 -11.739 -15.833 1.00 94.69 218 ALA A CA 1
ATOM 1690 C C . ALA A 1 218 ? 2.272 -12.470 -16.916 1.00 94.69 218 ALA A C 1
ATOM 1692 O O . ALA A 1 218 ? 3.358 -12.965 -16.648 1.00 94.69 218 ALA A O 1
ATOM 1693 N N . SER A 1 219 ? 1.789 -12.505 -18.161 1.00 93.81 219 SER A N 1
ATOM 1694 C CA . SER A 1 219 ? 2.493 -13.177 -19.260 1.00 93.81 219 SER A CA 1
ATOM 1695 C C . SER A 1 219 ? 3.583 -12.317 -19.920 1.00 93.81 219 SER A C 1
ATOM 1697 O O . SER A 1 219 ? 4.142 -12.708 -20.947 1.00 93.81 219 SER A O 1
ATOM 1699 N N . ILE A 1 220 ? 3.822 -11.093 -19.442 1.00 96.88 220 ILE A N 1
ATOM 1700 C CA . ILE A 1 220 ? 4.778 -10.172 -20.057 1.00 96.88 220 ILE A CA 1
ATOM 1701 C C . ILE A 1 220 ? 6.180 -10.453 -19.524 1.00 96.88 220 ILE A C 1
ATOM 1703 O O . ILE A 1 220 ? 6.445 -10.284 -18.341 1.00 96.88 220 ILE A O 1
ATOM 1707 N N . LYS A 1 221 ? 7.121 -10.774 -20.422 1.00 96.12 221 LYS A N 1
ATOM 1708 C CA . LYS A 1 221 ? 8.548 -10.878 -20.075 1.00 96.12 221 LYS A CA 1
ATOM 1709 C C . LYS A 1 221 ? 9.032 -9.596 -19.387 1.00 96.12 221 LYS A C 1
ATOM 1711 O O . LYS A 1 221 ? 8.904 -8.528 -19.992 1.00 96.12 221 LYS A O 1
ATOM 1716 N N . GLY A 1 222 ? 9.638 -9.722 -18.208 1.00 96.12 222 GLY A N 1
ATOM 1717 C CA . GLY A 1 222 ? 10.071 -8.599 -17.367 1.00 96.12 222 GLY A CA 1
ATOM 1718 C C . GLY A 1 222 ? 9.042 -8.179 -16.311 1.00 96.12 222 GLY A C 1
ATOM 1719 O O . GLY A 1 222 ? 9.247 -7.179 -15.632 1.00 96.12 222 GLY A O 1
ATOM 1720 N N . ILE A 1 223 ? 7.929 -8.905 -16.185 1.00 97.75 223 ILE A N 1
ATOM 1721 C CA . ILE A 1 223 ? 6.992 -8.787 -15.068 1.00 97.75 223 ILE A CA 1
ATOM 1722 C C . ILE A 1 223 ? 6.942 -10.143 -14.381 1.00 97.75 223 ILE A C 1
ATOM 1724 O O . ILE A 1 223 ? 6.555 -11.130 -15.003 1.00 97.75 223 ILE A O 1
ATOM 1728 N N . ASN A 1 224 ? 7.330 -10.181 -13.112 1.00 97.56 224 ASN A N 1
ATOM 1729 C CA . ASN A 1 224 ? 7.354 -11.406 -12.322 1.00 97.56 224 ASN A CA 1
ATOM 1730 C C . ASN A 1 224 ? 6.470 -11.248 -11.085 1.00 97.56 224 ASN A C 1
ATOM 1732 O O . ASN A 1 224 ? 6.403 -10.168 -10.496 1.00 97.56 224 ASN A O 1
ATOM 1736 N N . PHE A 1 225 ? 5.807 -12.337 -10.705 1.00 97.44 225 PHE A N 1
ATOM 1737 C CA . PHE A 1 225 ? 4.939 -12.396 -9.538 1.00 97.44 225 PHE A CA 1
ATOM 1738 C C . PHE A 1 225 ? 5.495 -13.368 -8.509 1.00 97.44 225 PHE A C 1
ATOM 1740 O O . PHE A 1 225 ? 5.886 -14.481 -8.860 1.00 97.44 225 PHE A O 1
ATOM 1747 N N . TYR A 1 226 ? 5.495 -12.950 -7.248 1.00 97.00 226 TYR A N 1
ATOM 1748 C CA . TYR A 1 226 ? 5.902 -13.770 -6.110 1.00 97.00 226 TYR A CA 1
ATOM 1749 C C . TYR A 1 226 ? 4.934 -13.564 -4.948 1.00 97.00 226 TYR A C 1
ATOM 1751 O O . TYR A 1 226 ? 4.201 -12.577 -4.906 1.00 97.00 226 TYR A O 1
ATOM 1759 N N . ARG A 1 227 ? 4.964 -14.491 -3.993 1.00 96.81 227 ARG A N 1
ATOM 1760 C CA . ARG A 1 227 ? 4.182 -14.428 -2.758 1.00 96.81 227 ARG A CA 1
ATOM 1761 C C . ARG A 1 227 ? 5.110 -14.701 -1.590 1.00 96.81 227 ARG A C 1
ATOM 1763 O O . ARG A 1 227 ? 5.902 -15.637 -1.685 1.00 96.81 227 ARG A O 1
ATOM 1770 N N . ALA A 1 228 ? 5.035 -13.895 -0.537 1.00 96.94 228 ALA A N 1
ATOM 1771 C CA . ALA A 1 228 ? 5.895 -14.079 0.628 1.00 96.94 228 ALA A CA 1
ATOM 1772 C C . ALA A 1 228 ? 5.324 -13.474 1.909 1.00 96.94 228 ALA A C 1
ATOM 1774 O O . ALA A 1 228 ? 4.462 -12.600 1.856 1.00 96.94 228 ALA A O 1
ATOM 1775 N N . LYS A 1 229 ? 5.841 -13.892 3.067 1.00 94.88 229 LYS A N 1
ATOM 1776 C CA . LYS A 1 229 ? 5.499 -13.268 4.362 1.00 94.88 229 LYS A CA 1
ATOM 1777 C C . LYS A 1 229 ? 6.390 -12.077 4.694 1.00 94.88 229 LYS A C 1
ATOM 1779 O O . LYS A 1 229 ? 5.956 -11.135 5.356 1.00 94.88 229 LYS A O 1
ATOM 1784 N N . GLU A 1 230 ? 7.635 -12.147 4.243 1.00 96.75 230 GLU A N 1
ATOM 1785 C CA . GLU A 1 230 ? 8.650 -11.120 4.431 1.00 96.75 230 GLU A CA 1
ATOM 1786 C C . GLU A 1 230 ? 9.369 -10.863 3.110 1.00 96.75 230 GLU A C 1
ATOM 1788 O O . GLU A 1 230 ? 9.732 -11.793 2.389 1.00 96.75 230 GLU A O 1
ATOM 1793 N N . VAL A 1 231 ? 9.592 -9.586 2.813 1.00 98.25 231 VAL A N 1
ATOM 1794 C CA . VAL A 1 231 ? 10.336 -9.118 1.650 1.00 98.25 231 VAL A CA 1
ATOM 1795 C C . VAL A 1 231 ? 11.371 -8.108 2.116 1.00 98.25 231 VAL A C 1
ATOM 1797 O O . VAL A 1 231 ? 11.032 -7.061 2.665 1.00 98.25 231 VAL A O 1
ATOM 1800 N N . VAL A 1 232 ? 12.641 -8.398 1.861 1.00 98.44 232 VAL A N 1
ATOM 1801 C CA . VAL A 1 232 ? 13.750 -7.477 2.111 1.00 98.44 232 VAL A CA 1
ATOM 1802 C C . VAL A 1 232 ? 14.296 -6.999 0.777 1.00 98.44 232 VAL A C 1
ATOM 1804 O O . VAL A 1 232 ? 14.773 -7.802 -0.019 1.00 98.44 232 VAL A O 1
ATOM 1807 N N . ILE A 1 233 ? 14.250 -5.692 0.537 1.00 98.44 233 ILE A N 1
ATOM 1808 C CA . ILE A 1 233 ? 14.763 -5.051 -0.678 1.00 98.44 233 ILE A CA 1
ATOM 1809 C C . ILE A 1 233 ? 15.978 -4.223 -0.291 1.00 98.44 233 ILE A C 1
ATOM 1811 O O . ILE A 1 233 ? 15.888 -3.349 0.571 1.00 98.44 233 ILE A O 1
ATOM 1815 N N . GLN A 1 234 ? 17.104 -4.491 -0.941 1.00 98.50 234 GLN A N 1
ATOM 1816 C CA . GLN A 1 234 ? 18.368 -3.804 -0.712 1.00 98.50 234 GLN A CA 1
ATOM 1817 C C . GLN A 1 234 ? 18.866 -3.186 -2.016 1.00 98.50 234 GLN A C 1
ATOM 1819 O O . GLN A 1 234 ? 18.883 -3.853 -3.051 1.00 98.50 234 GLN A O 1
ATOM 1824 N N . SER A 1 235 ? 19.307 -1.935 -1.967 1.00 97.25 235 SER A N 1
ATOM 1825 C CA . SER A 1 235 ? 19.837 -1.187 -3.110 1.00 97.25 235 SER A CA 1
ATOM 1826 C C . SER A 1 235 ? 21.140 -0.472 -2.751 1.00 97.25 235 SER A C 1
ATOM 1828 O O . SER A 1 235 ? 21.406 -0.159 -1.589 1.00 97.25 235 SER A O 1
ATOM 1830 N N . SER A 1 236 ? 21.979 -0.196 -3.755 1.00 92.94 236 SER A N 1
ATOM 1831 C CA . SER A 1 236 ? 23.225 0.563 -3.551 1.00 92.94 236 SER A CA 1
ATOM 1832 C C . SER A 1 236 ? 22.959 2.038 -3.234 1.00 92.94 236 SER A C 1
ATOM 1834 O O . SER A 1 236 ? 23.652 2.639 -2.410 1.00 92.94 236 SER A O 1
ATOM 1836 N N . GLU A 1 237 ? 21.916 2.595 -3.848 1.00 94.94 237 GLU A N 1
ATOM 1837 C CA . GLU A 1 237 ? 21.469 3.979 -3.693 1.00 94.94 237 GLU A CA 1
ATOM 1838 C C . GLU A 1 237 ? 20.097 4.048 -3.017 1.00 94.94 237 GLU A C 1
ATOM 1840 O O . GLU A 1 237 ? 19.334 3.081 -3.113 1.00 94.94 237 GLU A O 1
ATOM 1845 N N . PRO A 1 238 ? 19.750 5.162 -2.347 1.00 96.81 238 PRO A N 1
ATOM 1846 C CA . PRO A 1 238 ? 18.410 5.351 -1.805 1.00 96.81 238 PRO A CA 1
ATOM 1847 C C . PRO A 1 238 ? 17.358 5.340 -2.922 1.00 96.81 238 PRO A C 1
ATOM 1849 O O . PRO A 1 238 ? 17.487 6.058 -3.913 1.00 96.81 238 PRO A O 1
ATOM 1852 N N . VAL A 1 239 ? 16.309 4.534 -2.759 1.00 97.31 239 VAL A N 1
ATOM 1853 C CA . VAL A 1 239 ? 15.197 4.420 -3.718 1.00 97.31 239 VAL A CA 1
ATOM 1854 C C . VAL A 1 239 ? 13.928 4.882 -3.035 1.00 97.31 239 VAL A C 1
ATOM 1856 O O . VAL A 1 239 ? 13.683 4.452 -1.922 1.00 97.31 239 VAL A O 1
ATOM 1859 N N . LEU A 1 240 ? 13.129 5.745 -3.664 1.00 97.19 240 LEU A N 1
ATOM 1860 C CA . LEU A 1 240 ? 11.861 6.209 -3.090 1.00 97.19 240 LEU A CA 1
ATOM 1861 C C . LEU A 1 240 ? 10.864 5.060 -2.913 1.00 97.19 240 LEU A C 1
ATOM 1863 O O . LEU A 1 240 ? 10.801 4.146 -3.739 1.00 97.19 240 LEU A O 1
ATOM 1867 N N . ALA A 1 241 ? 10.022 5.173 -1.888 1.00 97.50 241 ALA A N 1
ATOM 1868 C CA . ALA A 1 241 ? 8.864 4.308 -1.709 1.00 97.50 241 ALA A CA 1
ATOM 1869 C C . ALA A 1 241 ? 7.571 5.126 -1.611 1.00 97.50 241 ALA A C 1
ATOM 1871 O O . ALA A 1 241 ? 7.604 6.345 -1.447 1.00 97.50 241 ALA A O 1
ATOM 1872 N N . GLN A 1 242 ? 6.421 4.473 -1.744 1.00 95.31 242 GLN A N 1
ATOM 1873 C CA . GLN A 1 242 ? 5.119 5.094 -1.532 1.00 95.31 242 GLN A CA 1
ATOM 1874 C C . GLN A 1 242 ? 4.125 4.123 -0.906 1.00 95.31 242 GLN A C 1
ATOM 1876 O O . GLN A 1 242 ? 4.163 2.926 -1.193 1.00 95.31 242 GLN A O 1
ATOM 1881 N N . VAL A 1 243 ? 3.207 4.659 -0.108 1.00 93.62 243 VAL A N 1
ATOM 1882 C CA . VAL A 1 243 ? 2.042 3.949 0.426 1.00 93.62 243 VAL A CA 1
ATOM 1883 C C . VAL A 1 243 ? 0.807 4.805 0.184 1.00 93.62 243 VAL A C 1
ATOM 1885 O O . VAL A 1 243 ? 0.760 5.958 0.591 1.00 93.62 243 VAL A O 1
ATOM 1888 N N . SER A 1 244 ? -0.219 4.251 -0.466 1.00 85.44 244 SER A N 1
ATOM 1889 C CA . SER A 1 244 ? -1.493 4.954 -0.728 1.00 85.44 244 SER A CA 1
ATOM 1890 C C . SER A 1 244 ? -1.337 6.337 -1.396 1.00 85.44 244 SER A C 1
ATOM 1892 O O . SER A 1 244 ? -2.168 7.227 -1.216 1.00 85.44 244 SER A O 1
ATOM 1894 N N . GLY A 1 245 ? -0.281 6.521 -2.194 1.00 86.44 245 GLY A N 1
ATOM 1895 C CA . GLY A 1 245 ? 0.048 7.783 -2.852 1.00 86.44 245 GLY A CA 1
ATOM 1896 C C . GLY A 1 245 ? 0.885 8.754 -2.016 1.00 86.44 245 GLY A C 1
ATOM 1897 O O . GLY A 1 245 ? 1.245 9.811 -2.535 1.00 86.44 245 GLY A O 1
ATOM 1898 N N . GLU A 1 246 ? 1.214 8.420 -0.771 1.00 90.31 246 GLU A N 1
ATOM 1899 C CA . GLU A 1 246 ? 2.120 9.179 0.091 1.00 90.31 246 GLU A CA 1
ATOM 1900 C C . GLU A 1 246 ? 3.555 8.724 -0.142 1.00 90.31 246 GLU A C 1
ATOM 1902 O O . GLU A 1 246 ? 3.846 7.531 -0.126 1.00 90.31 246 GLU A O 1
ATOM 1907 N N . VAL A 1 247 ? 4.451 9.676 -0.404 1.00 95.00 247 VAL A N 1
ATOM 1908 C CA . VAL A 1 247 ? 5.844 9.386 -0.754 1.00 95.00 247 VAL A CA 1
ATOM 1909 C C . VAL A 1 247 ? 6.668 9.281 0.520 1.00 95.00 247 VAL A C 1
ATOM 1911 O O . VAL A 1 247 ? 6.682 10.198 1.336 1.00 95.00 247 VAL A O 1
ATOM 1914 N N . ILE A 1 248 ? 7.391 8.177 0.641 1.00 95.44 248 ILE A N 1
ATOM 1915 C CA . ILE A 1 248 ? 8.355 7.910 1.699 1.00 95.44 248 ILE A CA 1
ATOM 1916 C C . ILE A 1 248 ? 9.739 8.276 1.162 1.00 95.44 248 ILE A C 1
ATOM 1918 O O . ILE A 1 248 ? 10.080 7.953 0.018 1.00 95.44 248 ILE A O 1
ATOM 1922 N N . GLU A 1 249 ? 10.536 8.949 1.992 1.00 95.12 249 GLU A N 1
ATOM 1923 C CA . GLU A 1 249 ? 11.922 9.276 1.665 1.00 95.12 249 GLU A CA 1
ATOM 1924 C C . GLU A 1 249 ? 12.708 8.022 1.260 1.00 95.12 249 GLU A C 1
ATOM 1926 O O . GLU A 1 249 ? 12.456 6.911 1.740 1.00 95.12 249 GLU A O 1
ATOM 1931 N N . GLY A 1 250 ? 13.640 8.204 0.325 1.00 96.06 250 GLY A N 1
ATOM 1932 C CA . GLY A 1 250 ? 14.369 7.099 -0.265 1.00 96.06 250 GLY A CA 1
ATOM 1933 C C . GLY A 1 250 ? 15.262 6.404 0.751 1.00 96.06 250 GLY A C 1
ATOM 1934 O O . GLY A 1 250 ? 16.010 7.050 1.482 1.00 96.06 250 GLY A O 1
ATOM 1935 N N . GLN A 1 251 ? 15.219 5.075 0.765 1.00 97.44 251 GLN A N 1
ATOM 1936 C CA . GLN A 1 251 ? 16.055 4.254 1.637 1.00 97.44 251 GLN A CA 1
ATOM 1937 C C . GLN A 1 251 ? 16.811 3.214 0.820 1.00 97.44 251 GLN A C 1
ATOM 1939 O O . GLN A 1 251 ? 16.427 2.865 -0.296 1.00 97.44 251 GLN A O 1
ATOM 1944 N N . LYS A 1 252 ? 17.920 2.730 1.382 1.00 97.75 252 LYS A N 1
ATOM 1945 C CA . LYS A 1 252 ? 18.712 1.641 0.792 1.00 97.75 252 LYS A CA 1
ATOM 1946 C C . LYS A 1 252 ? 18.203 0.258 1.188 1.00 97.75 252 LYS A C 1
ATOM 1948 O O . LYS A 1 252 ? 18.559 -0.724 0.549 1.00 97.75 252 LYS A O 1
ATOM 1953 N N . ASN A 1 253 ? 17.428 0.176 2.269 1.00 98.06 253 ASN A N 1
ATOM 1954 C CA . ASN A 1 253 ? 16.904 -1.071 2.803 1.00 98.06 253 ASN A CA 1
ATOM 1955 C C . ASN A 1 253 ? 15.428 -0.892 3.166 1.00 98.06 253 ASN A C 1
ATOM 1957 O O . ASN A 1 253 ? 15.083 -0.022 3.966 1.00 98.06 253 ASN A O 1
ATOM 1961 N N . TYR A 1 254 ? 14.585 -1.749 2.602 1.00 98.38 254 TYR A N 1
ATOM 1962 C CA . TYR A 1 254 ? 13.181 -1.885 2.966 1.00 98.38 254 TYR A CA 1
ATOM 1963 C C . TYR A 1 254 ? 12.948 -3.303 3.472 1.00 98.38 254 TYR A C 1
ATOM 1965 O O . TYR A 1 254 ? 13.170 -4.260 2.736 1.00 98.38 254 TYR A O 1
ATOM 1973 N N . ILE A 1 255 ? 12.511 -3.431 4.720 1.00 98.19 255 ILE A N 1
ATOM 1974 C CA . ILE A 1 255 ? 12.032 -4.675 5.320 1.00 98.19 255 ILE A CA 1
ATOM 1975 C C . ILE A 1 255 ? 10.517 -4.566 5.366 1.00 98.19 255 ILE A C 1
ATOM 1977 O O . ILE A 1 255 ? 9.976 -3.701 6.056 1.00 98.19 255 ILE A O 1
ATOM 1981 N N . ILE A 1 256 ? 9.842 -5.405 4.595 1.00 98.25 256 ILE A N 1
ATOM 1982 C CA . ILE A 1 256 ? 8.396 -5.368 4.435 1.00 98.25 256 ILE A CA 1
ATOM 1983 C C . ILE A 1 256 ? 7.843 -6.699 4.912 1.00 98.25 256 ILE A C 1
ATOM 1985 O O . ILE A 1 256 ? 8.145 -7.740 4.335 1.00 98.25 256 ILE A O 1
ATOM 1989 N N . THR A 1 257 ? 7.043 -6.667 5.969 1.00 97.25 257 THR A N 1
ATOM 1990 C CA . THR A 1 257 ? 6.413 -7.858 6.547 1.00 97.25 257 THR A CA 1
ATOM 1991 C C . THR A 1 257 ? 4.902 -7.706 6.569 1.00 97.25 257 THR A C 1
ATOM 1993 O O . THR A 1 257 ? 4.363 -6.621 6.337 1.00 97.25 257 THR A O 1
ATOM 1996 N N . LEU A 1 258 ? 4.210 -8.812 6.824 1.00 95.81 258 LEU A N 1
ATOM 1997 C CA . LEU A 1 258 ? 2.763 -8.848 6.964 1.00 95.81 258 LEU A CA 1
ATOM 1998 C C . LEU A 1 258 ? 2.359 -9.192 8.399 1.00 95.81 258 LEU A C 1
ATOM 2000 O O . LEU A 1 258 ? 2.883 -10.128 9.003 1.00 95.81 258 LEU A O 1
ATOM 2004 N N . LEU A 1 259 ? 1.376 -8.465 8.918 1.00 97.00 259 LEU A N 1
ATOM 2005 C CA . LEU A 1 259 ? 0.689 -8.754 10.168 1.00 97.00 259 LEU A CA 1
ATOM 2006 C C . LEU A 1 259 ? -0.639 -9.452 9.838 1.00 97.00 259 LEU A C 1
ATOM 2008 O O . LEU A 1 259 ? -1.571 -8.789 9.374 1.00 97.00 259 LEU A O 1
ATOM 2012 N N . PRO A 1 260 ? -0.744 -10.779 10.030 1.00 97.38 260 PRO A N 1
ATOM 2013 C CA . PRO A 1 260 ? -1.924 -11.517 9.614 1.00 97.38 260 PRO A CA 1
ATOM 2014 C C . PRO A 1 260 ? -3.131 -11.170 10.489 1.00 97.38 260 PRO A C 1
ATOM 2016 O O . PRO A 1 260 ? -3.048 -11.179 11.720 1.00 97.38 260 PRO A O 1
ATOM 2019 N N . LYS A 1 261 ? -4.276 -10.918 9.851 1.00 97.06 261 LYS A N 1
ATOM 2020 C CA . LYS A 1 261 ? -5.591 -10.698 10.468 1.00 97.06 261 LYS A CA 1
ATOM 2021 C C . LYS A 1 261 ? -5.565 -9.635 11.571 1.00 97.06 261 LYS A C 1
ATOM 2023 O O . LYS A 1 261 ? -6.273 -9.764 12.575 1.00 97.06 261 LYS A O 1
ATOM 2028 N N . SER A 1 262 ? -4.743 -8.602 11.395 1.00 97.06 262 SER A N 1
ATOM 2029 C CA . SER A 1 262 ? -4.445 -7.611 12.428 1.00 97.06 262 SER A CA 1
ATOM 2030 C C . SER A 1 262 ? -5.414 -6.429 12.453 1.00 97.06 262 SER A C 1
ATOM 2032 O O . SER A 1 262 ? -5.485 -5.742 13.466 1.00 97.06 262 SER A O 1
ATOM 2034 N N . LEU A 1 263 ? -6.183 -6.198 11.382 1.00 98.19 263 LEU A N 1
ATOM 2035 C CA . LEU A 1 263 ? -7.195 -5.141 11.334 1.00 98.19 263 LEU A CA 1
ATOM 2036 C C . LEU A 1 263 ? -8.596 -5.734 11.175 1.00 98.19 263 LEU A C 1
ATOM 2038 O O . LEU A 1 263 ? -8.864 -6.481 10.235 1.00 98.19 263 LEU A O 1
ATOM 2042 N N . LYS A 1 264 ? -9.513 -5.365 12.074 1.00 98.50 264 LYS A N 1
ATOM 2043 C CA . LYS A 1 264 ? -10.951 -5.625 11.923 1.00 98.50 264 LYS A CA 1
ATOM 2044 C C . LYS A 1 264 ? -11.538 -4.575 10.982 1.00 98.50 264 LYS A C 1
ATOM 2046 O O . LYS A 1 264 ? -11.427 -3.384 11.249 1.00 98.50 264 LYS A O 1
ATOM 2051 N N . LEU A 1 265 ? -12.177 -5.001 9.903 1.00 98.25 265 LEU A N 1
ATOM 2052 C CA . LEU A 1 265 ? -12.803 -4.132 8.914 1.00 98.25 265 LEU A CA 1
ATOM 2053 C C . LEU A 1 265 ? -14.289 -4.474 8.801 1.00 98.25 265 LEU A C 1
ATOM 2055 O O . LEU A 1 265 ? -14.637 -5.648 8.661 1.00 98.25 265 LEU A O 1
ATOM 2059 N N . ILE A 1 266 ? -15.154 -3.461 8.829 1.00 98.12 266 ILE A N 1
ATOM 2060 C CA . ILE A 1 266 ? -16.561 -3.632 8.473 1.00 98.12 266 ILE A CA 1
ATOM 2061 C C . ILE A 1 266 ? -16.669 -3.729 6.950 1.00 98.12 266 ILE A C 1
ATOM 2063 O O . ILE A 1 266 ? -16.202 -2.848 6.227 1.00 98.12 266 ILE A O 1
ATOM 2067 N N . VAL A 1 267 ? -17.284 -4.808 6.477 1.00 95.06 267 VAL A N 1
ATOM 2068 C CA . VAL A 1 267 ? -17.411 -5.153 5.056 1.00 95.06 267 VAL A CA 1
ATOM 2069 C C . VAL A 1 267 ? -18.868 -5.477 4.702 1.00 95.06 267 VAL A C 1
ATOM 2071 O O . VAL A 1 267 ? -19.638 -5.796 5.610 1.00 95.06 267 VAL A O 1
ATOM 2074 N N . PRO A 1 268 ? -19.254 -5.420 3.412 1.00 92.75 268 PRO A N 1
ATOM 2075 C CA . PRO A 1 268 ? -20.551 -5.928 2.958 1.00 92.75 268 PRO A CA 1
ATOM 2076 C C . PRO A 1 268 ? -20.783 -7.415 3.290 1.00 92.75 268 PRO A C 1
ATOM 2078 O O . PRO A 1 268 ? -19.811 -8.212 3.345 1.00 92.75 268 PRO A O 1
#

Foldseek 3Di:
DDDDDDDDDQLVLLQVLLVCQQVVNQEDEFEEAQSSVQSNVLNQLPHPGAHAYAYQYPAQQRFLVVQQVQDNPRVSSVVLVVVQDKDFFKWKDKPNRGIAQWKKKWAQLLVLLVQLVVVCVVPVVCSNVQLVSSVVSSLVSLVDDGAWFFKWKDFPRDIDTATFNMKMKTQGQDDSRQFRQPVPHHGAPQKIKMKTAGDDRSVVVVVCRVVRSVVNCCPPPRIHIDIHQKMKMATPDFIWMDHRSRIDGGDRIIIMGMDHSRHIYRGD

Solvent-accessible surface area (backbone atoms only — not comparable to full-atom values): 13690 Å² total; per-residue (Å²): 141,86,87,87,85,85,74,92,55,91,65,45,45,19,56,53,31,21,58,40,22,68,70,67,43,62,68,48,70,36,79,29,27,45,54,52,44,40,29,29,49,41,8,36,73,71,29,95,43,80,35,30,38,35,63,37,60,68,43,65,39,34,25,52,44,58,61,60,62,55,52,70,51,60,68,59,22,51,49,30,58,72,68,55,43,71,44,55,25,31,33,38,28,42,70,88,76,49,53,36,63,26,46,38,26,38,28,48,58,15,55,26,29,47,50,30,50,53,49,38,66,78,37,61,82,51,46,78,43,40,30,56,40,35,52,49,25,45,54,54,43,59,77,42,94,75,69,72,45,63,34,41,39,35,39,81,94,44,76,51,76,48,51,21,34,27,38,38,43,20,28,32,24,40,40,65,44,53,32,19,72,37,64,81,41,48,49,59,76,61,44,35,33,32,37,39,32,38,68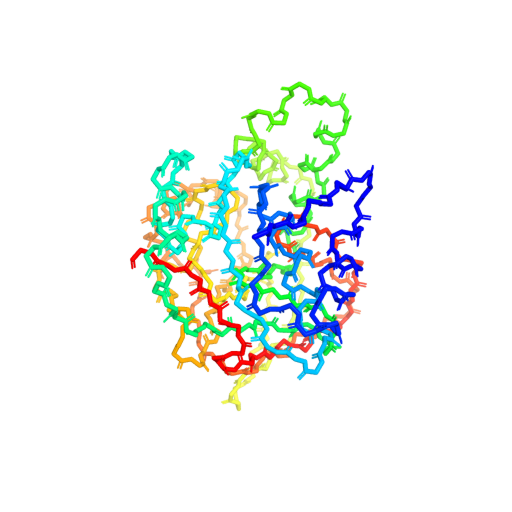,72,59,58,68,56,58,64,68,42,48,69,31,28,51,71,41,66,42,76,86,39,91,52,38,47,79,49,72,30,49,39,42,37,41,35,38,90,55,64,40,34,24,22,45,70,63,45,66,42,79,52,42,38,67,45,44,36,39,60,40,61,54,66,40,36,33,49,35,116

Secondary structure (DSSP, 8-state):
--------STTHHHHHHHHHHHTT-SEEEEEE-HHHHHHHHHHHHTSSS-PEEEEEE--SS-HHHHHTT--S-HHHHHHHHHHT-EEEEEEEEETTTEEESSEEEEEHHHHHHHHHHHHHHH-GGGGGGHHHHHHHHHHHHHTS----EEEEEEETTEEEEEEEEEEEEESSS-BTTTB-SSTT--TTSS-EEEEEEE---HHHHHHHHHHHHHT--TTSTTEEEEEESEEEEEEEEEEEEEETTEEEEEEEEEEEEEEEEEEEEE--